Protein AF-A0A1R2B7F2-F1 (afdb_monomer_lite)

Secondary structure (DSSP, 8-state):
---------------------------------------------TTGGG--HHHHHHHHHHHHT-----TT-SSS--S----------------------S--S-HHHHHHHHHHHHHHHHHHHH--SHHHHHHHHHHHHHHHHHH-TTTHHHHHHHHHHHHHHHHHHHHHHHHHHHHHHHHHHHHHHHHHHHHHHHHHHHHHHHHHHHHHHHHHHHHHHHHHHHHHHHHH----HHHHHHHHHHHHHHHHHHHHHHHHHHHHHHHHHHHHHHHHHHHHH---HHHHHHHHHHHHHTTTTTTS-------------------

Structure (mmCIF, N/CA/C/O backbone):
data_AF-A0A1R2B7F2-F1
#
_entry.id   AF-A0A1R2B7F2-F1
#
loop_
_atom_site.group_PDB
_atom_site.id
_atom_site.type_symbol
_atom_site.label_atom_id
_atom_site.label_alt_id
_atom_site.label_comp_id
_atom_site.label_asym_id
_atom_site.label_entity_id
_atom_site.label_seq_id
_atom_site.pdbx_PDB_ins_code
_atom_site.Cartn_x
_atom_site.Cartn_y
_atom_site.Cartn_z
_atom_site.occupancy
_atom_site.B_iso_or_equiv
_atom_site.auth_seq_id
_atom_site.auth_comp_id
_atom_site.auth_asym_id
_atom_site.auth_atom_id
_atom_site.pdbx_PDB_model_num
ATOM 1 N N . MET A 1 1 ? -6.153 -46.873 92.306 1.00 42.75 1 MET A N 1
ATOM 2 C CA . MET A 1 1 ? -5.515 -46.310 91.097 1.00 42.75 1 MET A CA 1
ATOM 3 C C . MET A 1 1 ? -6.369 -45.156 90.601 1.00 42.75 1 MET A C 1
ATOM 5 O O . MET A 1 1 ? -7.538 -45.350 90.303 1.00 42.75 1 MET A O 1
ATOM 9 N N . SER A 1 2 ? -5.799 -43.956 90.633 1.00 37.41 2 SER A N 1
ATOM 10 C CA . SER A 1 2 ? -6.420 -42.676 90.288 1.00 37.41 2 SER A CA 1
ATOM 11 C C . SER A 1 2 ? -6.575 -42.490 88.780 1.00 37.41 2 SER A C 1
ATOM 13 O O . SER A 1 2 ? -5.675 -42.877 88.039 1.00 37.41 2 SER A O 1
ATOM 15 N N . LYS A 1 3 ? -7.619 -41.768 88.351 1.00 49.06 3 LYS A N 1
ATOM 16 C CA . LYS A 1 3 ? -7.499 -40.695 87.344 1.00 49.06 3 LYS A CA 1
ATOM 17 C C . LYS A 1 3 ? -8.737 -39.790 87.357 1.00 49.06 3 LYS A C 1
ATOM 19 O O . LYS A 1 3 ? -9.828 -40.186 86.969 1.00 49.06 3 LYS A O 1
ATOM 24 N N . GLN A 1 4 ? -8.517 -38.569 87.840 1.00 45.94 4 GLN A N 1
ATOM 25 C CA . GLN A 1 4 ? -9.363 -37.396 87.637 1.00 45.94 4 GLN A CA 1
ATOM 26 C C . GLN A 1 4 ? -9.182 -36.881 86.201 1.00 45.94 4 GLN A C 1
ATOM 28 O O . GLN A 1 4 ? -8.062 -36.906 85.691 1.00 45.94 4 GLN A O 1
ATOM 33 N N . VAL A 1 5 ? -10.230 -36.312 85.600 1.00 54.78 5 VAL A N 1
ATOM 34 C CA . VAL A 1 5 ? -10.093 -35.377 84.472 1.00 54.78 5 VAL A CA 1
ATOM 35 C C . VAL A 1 5 ? -10.796 -34.073 84.843 1.00 54.78 5 VAL A C 1
ATOM 37 O O . VAL A 1 5 ? -11.987 -34.043 85.145 1.00 54.78 5 VAL A O 1
ATOM 40 N N . LYS A 1 6 ? -9.989 -33.009 84.897 1.00 53.44 6 LYS A N 1
ATOM 41 C CA . LYS A 1 6 ? -10.341 -31.627 85.234 1.00 53.44 6 LYS A CA 1
ATOM 42 C C . LYS A 1 6 ? -10.824 -30.858 84.000 1.00 53.44 6 LYS A C 1
ATOM 44 O O . LYS A 1 6 ? -10.365 -31.090 82.888 1.00 53.44 6 LYS A O 1
ATOM 49 N N . LYS A 1 7 ? -11.696 -29.887 84.279 1.00 51.62 7 LYS A N 1
ATOM 50 C CA . LYS A 1 7 ? -12.176 -28.790 83.424 1.00 51.62 7 LYS A CA 1
ATOM 51 C C . LYS A 1 7 ? -11.032 -27.937 82.850 1.00 51.62 7 LYS A C 1
ATOM 53 O O . LYS A 1 7 ? -10.039 -27.715 83.538 1.00 51.62 7 LYS A O 1
ATOM 58 N N . GLY A 1 8 ? -11.257 -27.358 81.669 1.00 50.09 8 GLY A N 1
ATOM 59 C CA . GLY A 1 8 ? -10.455 -26.273 81.097 1.00 50.09 8 GLY A CA 1
ATOM 60 C C . GLY A 1 8 ? -11.341 -25.272 80.354 1.00 50.09 8 GLY A C 1
ATOM 61 O O . GLY A 1 8 ? -11.805 -25.551 79.256 1.00 50.09 8 GLY A O 1
ATOM 62 N N . LEU A 1 9 ? -11.593 -24.133 81.000 1.00 40.34 9 LEU A N 1
ATOM 63 C CA . LEU A 1 9 ? -12.226 -22.923 80.477 1.00 40.34 9 LEU A CA 1
ATOM 64 C C . LEU A 1 9 ? -11.090 -22.009 79.982 1.00 40.34 9 LEU A C 1
ATOM 66 O O . LEU A 1 9 ? -10.165 -21.764 80.754 1.00 40.34 9 LEU A O 1
ATOM 70 N N . VAL A 1 10 ? -11.138 -21.499 78.749 1.00 56.53 10 VAL A N 1
ATOM 71 C CA . VAL A 1 10 ? -10.182 -20.480 78.273 1.00 56.53 10 VAL A CA 1
ATOM 72 C C . VAL A 1 10 ? -10.955 -19.330 77.635 1.00 56.53 10 VAL A C 1
ATOM 74 O O . VAL A 1 10 ? -11.627 -19.503 76.625 1.00 56.53 10 VAL A O 1
ATOM 77 N N . HIS A 1 11 ? -10.878 -18.165 78.277 1.00 41.56 11 HIS A N 1
ATOM 78 C CA . HIS A 1 11 ? -11.178 -16.858 77.696 1.00 41.56 11 HIS A CA 1
ATOM 79 C C . HIS A 1 11 ? -9.897 -16.311 77.052 1.00 41.56 11 HIS A C 1
ATOM 81 O O . HIS A 1 11 ? -8.834 -16.402 77.665 1.00 41.56 11 HIS A O 1
ATOM 87 N N . SER A 1 12 ? -9.996 -15.673 75.884 1.00 49.56 12 SER A N 1
ATOM 88 C CA . SER A 1 12 ? -8.944 -14.780 75.382 1.00 49.56 12 SER A CA 1
ATOM 89 C C . SER A 1 12 ? -9.544 -13.443 74.946 1.00 49.56 12 SER A C 1
ATOM 91 O O . SER A 1 12 ? -10.160 -13.336 73.887 1.00 49.56 12 SER A O 1
ATOM 93 N N . ASN A 1 13 ? -9.338 -12.430 75.785 1.00 48.28 13 ASN A N 1
ATOM 94 C CA . ASN A 1 13 ? -9.348 -11.016 75.419 1.00 48.28 13 ASN A CA 1
ATOM 95 C C . ASN A 1 13 ? -7.981 -10.663 74.821 1.00 48.28 13 ASN A C 1
ATOM 97 O O . ASN A 1 13 ? -6.994 -11.107 75.388 1.00 48.28 13 ASN A O 1
ATOM 101 N N . HIS A 1 14 ? -7.924 -9.838 73.772 1.00 45.09 14 HIS A N 1
ATOM 102 C CA . HIS A 1 14 ? -6.878 -8.829 73.499 1.00 45.09 14 HIS A CA 1
ATOM 103 C C . HIS A 1 14 ? -7.346 -8.023 72.268 1.00 45.09 14 HIS A C 1
ATOM 105 O O . HIS A 1 14 ? -7.514 -8.579 71.191 1.00 45.09 14 HIS A O 1
ATOM 111 N N . ALA A 1 15 ? -7.879 -6.812 72.443 1.00 37.62 15 ALA A N 1
ATOM 112 C CA . ALA A 1 15 ? -7.176 -5.538 72.643 1.00 37.62 15 ALA A CA 1
ATOM 113 C C . ALA A 1 15 ? -6.537 -4.989 71.349 1.00 37.62 15 ALA A C 1
ATOM 115 O O . ALA A 1 15 ? -5.502 -5.447 70.877 1.00 37.62 15 ALA A O 1
ATOM 116 N N . SER A 1 16 ? -7.214 -3.970 70.826 1.00 43.16 16 SER A N 1
ATOM 117 C CA . SER A 1 16 ? -6.871 -3.039 69.754 1.00 43.16 16 SER A CA 1
ATOM 118 C C . SER A 1 16 ? -5.650 -2.169 70.068 1.00 43.16 16 SER A C 1
ATOM 120 O O . SER A 1 16 ? -5.621 -1.547 71.129 1.00 43.16 16 SER A O 1
ATOM 122 N N . VAL A 1 17 ? -4.733 -2.008 69.108 1.00 40.53 17 VAL A N 1
ATOM 123 C CA . VAL A 1 17 ? -3.776 -0.887 69.065 1.00 40.53 17 VAL A CA 1
ATOM 124 C C . VAL A 1 17 ? -3.553 -0.465 67.604 1.00 40.53 17 VAL A C 1
ATOM 126 O O . VAL A 1 17 ? -3.020 -1.225 66.802 1.00 40.53 17 VAL A O 1
ATOM 129 N N . LEU A 1 18 ? -3.983 0.754 67.270 1.00 45.47 18 LEU A N 1
ATOM 130 C CA . LEU A 1 18 ? -3.569 1.524 66.088 1.00 45.47 18 LEU A CA 1
ATOM 131 C C . LEU A 1 18 ? -2.187 2.149 66.340 1.00 45.47 18 LEU A C 1
ATOM 133 O O . LEU A 1 18 ? -1.947 2.585 67.467 1.00 45.47 18 LEU A O 1
ATOM 137 N N . PRO A 1 19 ? -1.348 2.358 65.310 1.00 47.94 19 PRO A N 1
ATOM 138 C CA . PRO A 1 19 ? -0.321 3.389 65.361 1.00 47.94 19 PRO A CA 1
ATOM 139 C C . PRO A 1 19 ? -0.646 4.570 64.439 1.00 47.94 19 PRO A C 1
ATOM 141 O O . PRO A 1 19 ? -0.971 4.417 63.262 1.00 47.94 19 PRO A O 1
ATOM 144 N N . GLN A 1 20 ? -0.521 5.755 65.033 1.00 39.22 20 GLN A N 1
ATOM 145 C CA . GLN A 1 20 ? -0.524 7.071 64.409 1.00 39.22 20 GLN A CA 1
ATOM 146 C C . GLN A 1 20 ? 0.784 7.362 63.651 1.00 39.22 20 GLN A C 1
ATOM 148 O O . GLN A 1 20 ? 1.845 6.838 63.976 1.00 39.22 20 GLN A O 1
ATOM 153 N N . ASN A 1 21 ? 0.639 8.259 62.673 1.00 39.28 21 ASN A N 1
ATOM 154 C CA . ASN A 1 21 ? 1.587 9.204 62.075 1.00 39.28 21 ASN A CA 1
ATOM 155 C C . ASN A 1 21 ? 3.015 9.300 62.642 1.00 39.28 21 ASN A C 1
ATOM 157 O O . ASN A 1 21 ? 3.210 9.579 63.822 1.00 39.28 21 ASN A O 1
ATOM 161 N N . TYR A 1 22 ? 3.982 9.328 61.718 1.00 37.59 22 TYR A N 1
ATOM 162 C CA . TYR A 1 22 ? 5.225 10.082 61.873 1.00 37.59 22 TYR A CA 1
ATOM 163 C C . TYR A 1 22 ? 5.481 10.936 60.625 1.00 37.59 22 TYR A C 1
ATOM 165 O O . TYR A 1 22 ? 5.815 10.416 59.563 1.00 37.59 22 TYR A O 1
ATOM 173 N N . ASP A 1 23 ? 5.351 12.251 60.796 1.00 43.12 23 ASP A N 1
ATOM 174 C CA . ASP A 1 23 ? 6.086 13.260 60.033 1.00 43.12 23 ASP A CA 1
ATOM 175 C C . ASP A 1 23 ? 7.453 13.456 60.698 1.00 43.12 23 ASP A C 1
ATOM 177 O O . ASP A 1 23 ? 7.528 13.614 61.918 1.00 43.12 23 ASP A O 1
ATOM 181 N N . SER A 1 24 ? 8.533 13.488 59.914 1.00 37.59 24 SER A N 1
ATOM 182 C CA . SER A 1 24 ? 9.801 14.128 60.295 1.00 37.59 24 SER A CA 1
ATOM 183 C C . SER A 1 24 ? 10.687 14.371 59.074 1.00 37.59 24 SER A C 1
ATOM 185 O O . SER A 1 24 ? 11.313 13.478 58.510 1.00 37.59 24 SER A O 1
ATOM 187 N N . THR A 1 25 ? 10.757 15.644 58.707 1.00 37.12 25 THR A N 1
ATOM 188 C CA . THR A 1 25 ? 11.860 16.301 58.005 1.00 37.12 25 THR A CA 1
ATOM 189 C C . THR A 1 25 ? 13.189 16.149 58.759 1.00 37.12 25 THR A C 1
ATOM 191 O O . THR A 1 25 ? 13.194 16.338 59.971 1.00 37.12 25 THR A O 1
ATOM 194 N N . THR A 1 26 ? 14.319 15.936 58.067 1.00 37.62 26 THR A N 1
ATOM 195 C CA . THR A 1 26 ? 15.501 16.846 58.019 1.00 37.62 26 THR A CA 1
ATOM 196 C C . THR A 1 26 ? 16.798 16.170 57.511 1.00 37.62 26 THR A C 1
ATOM 198 O O . THR A 1 26 ? 17.243 15.157 58.027 1.00 37.62 26 THR A O 1
ATOM 201 N N . ILE A 1 27 ? 17.388 16.808 56.485 1.00 41.12 27 ILE A N 1
ATOM 202 C CA . ILE A 1 27 ? 18.807 17.214 56.319 1.00 41.12 27 ILE A CA 1
ATOM 203 C C . ILE A 1 27 ? 19.914 16.147 56.460 1.00 41.12 27 ILE A C 1
ATOM 205 O O . ILE A 1 27 ? 20.246 15.813 57.585 1.00 41.12 27 ILE A O 1
ATOM 209 N N . ILE A 1 28 ? 20.627 15.824 55.353 1.00 41.19 28 ILE A N 1
ATOM 210 C CA . ILE A 1 28 ? 22.115 15.759 55.294 1.00 41.19 28 ILE A CA 1
ATOM 211 C C . ILE A 1 28 ? 22.670 16.205 53.913 1.00 41.19 28 ILE A C 1
ATOM 213 O O . ILE A 1 28 ? 22.389 15.633 52.864 1.00 41.19 28 ILE A O 1
ATOM 217 N N . ASP A 1 29 ? 23.471 17.266 54.014 1.00 36.06 29 ASP A N 1
ATOM 218 C CA . ASP A 1 29 ? 24.611 17.827 53.268 1.00 36.06 29 ASP A CA 1
ATOM 219 C C . ASP A 1 29 ? 25.249 17.222 51.980 1.00 36.06 29 ASP A C 1
ATOM 221 O O . ASP A 1 29 ? 25.645 16.065 51.890 1.00 36.06 29 ASP A O 1
ATOM 225 N N . LYS A 1 30 ? 25.499 18.170 51.053 1.00 47.19 30 LYS A N 1
ATOM 226 C CA . LYS A 1 30 ? 26.751 18.573 50.350 1.00 47.19 30 LYS A CA 1
ATOM 227 C C . LYS A 1 30 ? 27.726 17.527 49.772 1.00 47.19 30 LYS A C 1
ATOM 229 O O . LYS A 1 30 ? 28.491 16.901 50.494 1.00 47.19 30 LYS A O 1
ATOM 234 N N . ASN A 1 31 ? 27.885 17.599 48.441 1.00 39.25 31 ASN A N 1
ATOM 235 C CA . ASN A 1 31 ? 29.130 17.902 47.689 1.00 39.25 31 ASN A CA 1
ATOM 236 C C . ASN A 1 31 ? 29.245 17.072 46.398 1.00 39.25 31 ASN A C 1
ATOM 238 O O . ASN A 1 31 ? 29.736 15.956 46.448 1.00 39.25 31 ASN A O 1
ATOM 242 N N . ILE A 1 32 ? 28.954 17.655 45.226 1.00 42.25 32 ILE A N 1
ATOM 243 C CA . ILE A 1 32 ? 29.681 17.350 43.976 1.00 42.25 32 ILE A CA 1
ATOM 244 C C . ILE A 1 32 ? 29.763 18.637 43.135 1.00 42.25 32 ILE A C 1
ATOM 246 O O . ILE A 1 32 ? 28.799 19.073 42.510 1.00 42.25 32 ILE A O 1
ATOM 250 N N . LYS A 1 33 ? 30.961 19.230 43.087 1.00 49.09 33 LYS A N 1
ATOM 251 C CA . LYS A 1 33 ? 31.402 20.120 42.005 1.00 49.09 33 LYS A CA 1
ATOM 252 C C . LYS A 1 33 ? 31.819 19.244 40.823 1.00 49.09 33 LYS A C 1
ATOM 254 O O . LYS A 1 33 ? 32.888 18.649 40.910 1.00 49.09 33 LYS A O 1
ATOM 259 N N . ARG A 1 34 ? 31.0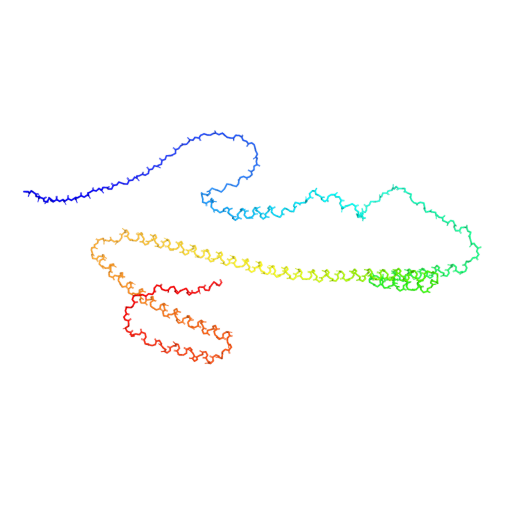80 19.218 39.707 1.00 43.44 34 ARG A N 1
ATOM 260 C CA . ARG A 1 34 ? 31.652 18.907 38.378 1.00 43.44 34 ARG A CA 1
ATOM 261 C C . ARG A 1 34 ? 30.942 19.683 37.267 1.00 43.44 34 ARG A C 1
ATOM 263 O O . ARG A 1 34 ? 29.723 19.690 37.160 1.00 43.44 34 ARG A O 1
ATOM 270 N N . LYS A 1 35 ? 31.771 20.357 36.471 1.00 46.31 35 LYS A N 1
ATOM 271 C CA . LYS A 1 35 ? 31.456 21.127 35.266 1.00 46.31 35 LYS A CA 1
ATOM 272 C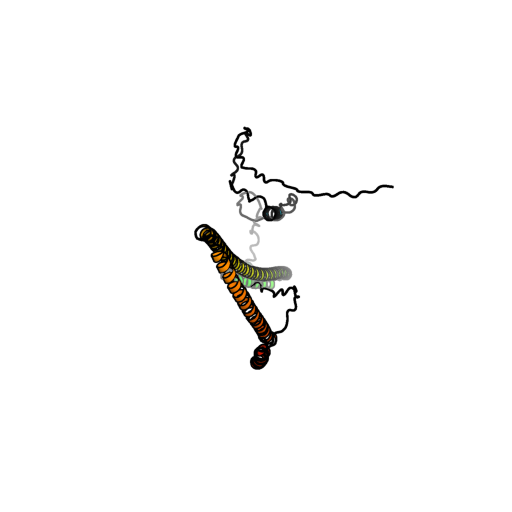 C . LYS A 1 35 ? 30.856 20.219 34.184 1.00 46.31 35 LYS A C 1
ATOM 274 O O . LYS A 1 35 ? 31.323 19.097 34.009 1.00 46.31 35 LYS A O 1
ATOM 279 N N . GLY A 1 36 ? 29.904 20.748 33.417 1.00 38.22 36 GLY A N 1
ATOM 280 C CA . GLY A 1 36 ? 29.421 20.145 32.173 1.00 38.22 36 GLY A CA 1
ATOM 281 C C . GLY A 1 36 ? 27.924 20.348 31.975 1.00 38.22 36 GLY A C 1
ATOM 282 O O . GLY A 1 36 ? 27.122 19.529 32.409 1.00 38.22 36 GLY A O 1
ATOM 283 N N . SER A 1 37 ? 27.550 21.439 31.314 1.00 52.66 37 SER A N 1
ATOM 284 C CA . SER A 1 37 ? 26.185 21.750 30.892 1.00 52.66 37 SER A CA 1
ATOM 285 C C . SER A 1 37 ? 25.625 20.657 29.972 1.00 52.66 37 SER A C 1
ATOM 287 O O . SER A 1 37 ? 25.911 20.604 28.778 1.00 52.66 37 SER A O 1
ATOM 289 N N . ARG A 1 38 ? 24.780 19.785 30.527 1.00 45.50 38 ARG A N 1
ATOM 290 C CA . ARG A 1 38 ? 23.818 18.974 29.773 1.00 45.50 38 ARG A CA 1
ATOM 291 C C . ARG A 1 38 ? 22.423 19.344 30.257 1.00 45.50 38 ARG A C 1
ATOM 293 O O . ARG A 1 38 ? 22.185 19.402 31.458 1.00 45.50 38 ARG A O 1
ATOM 300 N N . LYS A 1 39 ? 21.527 19.626 29.311 1.00 49.56 39 LYS A N 1
ATOM 301 C CA . LYS A 1 39 ? 20.109 19.908 29.558 1.00 49.56 39 LYS A CA 1
ATOM 302 C C . LYS A 1 39 ? 19.491 18.726 30.314 1.00 49.56 39 LYS A C 1
ATOM 304 O O . LYS A 1 39 ? 19.392 17.633 29.763 1.00 49.56 39 LYS A O 1
ATOM 309 N N . ILE A 1 40 ? 19.114 18.950 31.570 1.00 41.03 40 ILE A N 1
ATOM 310 C CA . ILE A 1 40 ? 18.346 18.011 32.388 1.00 41.03 40 ILE A CA 1
ATOM 311 C C . ILE A 1 40 ? 16.872 18.339 32.149 1.00 41.03 40 ILE A C 1
ATOM 313 O O . ILE A 1 40 ? 16.419 19.429 32.486 1.00 41.03 40 ILE A O 1
ATOM 317 N N . PHE A 1 41 ? 16.132 17.407 31.550 1.00 45.06 41 PHE A N 1
ATOM 318 C CA . PHE A 1 41 ? 14.675 17.404 31.627 1.00 45.06 41 PHE A CA 1
ATOM 319 C C . PHE A 1 41 ? 14.293 16.941 33.036 1.00 45.06 41 PHE A C 1
ATOM 321 O O . PHE A 1 41 ? 14.529 15.792 33.403 1.00 45.06 41 PHE A O 1
ATOM 328 N N . LEU A 1 42 ? 13.750 17.854 33.839 1.00 40.44 42 LEU A N 1
ATOM 329 C CA . LEU A 1 42 ? 13.140 17.546 35.128 1.00 40.44 42 LEU A CA 1
ATOM 330 C C . LEU A 1 42 ? 11.683 17.141 34.875 1.00 40.44 42 LEU A C 1
ATOM 332 O O . LEU A 1 42 ? 10.838 18.006 34.671 1.00 40.44 42 LEU A O 1
ATOM 336 N N . SER A 1 43 ? 11.378 15.841 34.889 1.00 45.19 43 SER A N 1
ATOM 337 C CA . SER A 1 43 ? 10.012 15.375 35.162 1.00 45.19 43 SER A CA 1
ATOM 338 C C . SER A 1 43 ? 9.962 14.856 36.597 1.00 45.19 43 SER A C 1
ATOM 340 O O . SER A 1 43 ? 10.513 13.800 36.910 1.00 45.19 43 SER A O 1
ATOM 342 N N . THR A 1 44 ? 9.319 15.610 37.479 1.00 42.53 44 THR A N 1
ATOM 343 C CA . THR A 1 44 ? 9.110 15.295 38.897 1.00 42.53 44 THR A CA 1
ATOM 344 C C . THR A 1 44 ? 7.880 14.402 39.083 1.00 42.53 44 THR A C 1
ATOM 346 O O . THR A 1 44 ? 6.921 14.793 39.741 1.00 42.53 44 THR A O 1
ATOM 349 N N . SER A 1 45 ? 7.881 13.207 38.484 1.00 43.31 45 SER A N 1
ATOM 350 C CA . SER A 1 45 ? 6.842 12.198 38.733 1.00 43.31 45 SER A CA 1
ATOM 351 C C . SER A 1 45 ? 7.461 10.925 39.327 1.00 43.31 45 SER A C 1
ATOM 353 O O . SER A 1 45 ? 8.337 10.331 38.688 1.00 43.31 45 SER A O 1
ATOM 355 N N . PRO A 1 46 ? 7.031 10.470 40.522 1.00 50.28 46 PRO A N 1
ATOM 356 C CA . PRO A 1 46 ? 7.580 9.281 41.184 1.00 50.28 46 PRO A CA 1
ATOM 357 C C . PRO A 1 46 ? 7.287 7.956 40.459 1.00 50.28 46 PRO A C 1
ATOM 359 O O . PRO A 1 46 ? 7.915 6.948 40.771 1.00 50.28 46 PRO A O 1
ATOM 362 N N . ASN A 1 47 ? 6.378 7.946 39.475 1.00 48.12 47 ASN A N 1
ATOM 363 C CA . ASN A 1 47 ? 5.850 6.722 38.855 1.00 48.12 47 ASN A CA 1
ATOM 364 C C . ASN A 1 47 ? 6.480 6.341 37.500 1.00 48.12 47 ASN A C 1
ATOM 366 O O . ASN A 1 47 ? 6.032 5.397 36.857 1.00 48.12 47 ASN A O 1
ATOM 370 N N . VAL A 1 48 ? 7.549 7.010 37.053 1.00 52.19 48 VAL A N 1
ATOM 371 C CA . VAL A 1 48 ? 8.149 6.770 35.715 1.00 52.19 48 VAL A CA 1
ATOM 372 C C . VAL A 1 48 ? 9.181 5.621 35.704 1.00 52.19 48 VAL A C 1
ATOM 374 O O . VAL A 1 48 ? 9.839 5.367 34.699 1.00 52.19 48 VAL A O 1
ATOM 377 N N . LYS A 1 49 ? 9.349 4.872 36.802 1.00 51.69 49 LYS A N 1
ATOM 378 C CA . LYS A 1 49 ? 10.452 3.897 36.921 1.00 51.69 49 LYS A CA 1
ATOM 379 C C . LYS A 1 49 ? 10.249 2.549 36.209 1.00 51.69 49 LYS A C 1
ATOM 381 O O . LYS A 1 49 ? 11.234 1.833 36.068 1.00 51.69 49 LYS A O 1
ATOM 386 N N . ASN A 1 50 ? 9.059 2.223 35.693 1.00 53.56 50 ASN A N 1
ATOM 387 C CA . ASN A 1 50 ? 8.773 0.852 35.226 1.00 53.56 50 ASN A CA 1
ATOM 388 C C . ASN A 1 50 ? 8.559 0.657 33.710 1.00 53.56 50 ASN A C 1
ATOM 390 O O . ASN A 1 50 ? 8.246 -0.454 33.301 1.00 53.56 50 ASN A O 1
ATOM 394 N N . ASN A 1 51 ? 8.797 1.659 32.854 1.00 51.38 51 ASN A N 1
ATOM 395 C CA . ASN A 1 51 ? 8.640 1.514 31.392 1.00 51.38 51 ASN A CA 1
ATOM 396 C C . ASN A 1 51 ? 9.954 1.695 30.612 1.00 51.38 51 ASN A C 1
ATOM 398 O O . ASN A 1 51 ? 10.055 2.524 29.710 1.00 51.38 51 ASN A O 1
ATOM 402 N N . THR A 1 52 ? 10.987 0.915 30.941 1.00 54.88 52 THR A N 1
ATOM 403 C CA . THR A 1 52 ? 12.307 1.011 30.284 1.00 54.88 52 THR A CA 1
ATOM 404 C C . THR A 1 52 ? 12.596 -0.054 29.225 1.00 54.88 52 THR A C 1
ATOM 406 O O . THR A 1 52 ? 13.625 0.052 28.562 1.00 54.88 52 THR A O 1
ATOM 409 N N . LEU A 1 53 ? 11.700 -1.013 28.958 1.00 55.25 53 LEU A N 1
ATOM 410 C CA . LEU A 1 53 ? 11.927 -1.992 27.881 1.00 55.25 53 LEU A CA 1
ATOM 411 C C . LEU A 1 53 ? 11.698 -1.399 26.478 1.00 55.25 53 LEU A C 1
ATOM 413 O O . LEU A 1 53 ? 12.473 -1.660 25.560 1.00 55.25 53 LEU A O 1
ATOM 417 N N . SER A 1 54 ? 10.698 -0.530 26.306 1.00 57.31 54 SER A N 1
ATOM 418 C CA . SER A 1 54 ? 10.401 0.095 25.004 1.00 57.31 54 SER A CA 1
ATOM 419 C C . SER A 1 54 ? 11.436 1.153 24.600 1.00 57.31 54 SER A C 1
ATOM 421 O O . SER A 1 54 ? 11.763 1.300 23.421 1.00 57.31 54 SER A O 1
ATOM 423 N N . LEU A 1 55 ? 12.014 1.854 25.579 1.00 56.38 55 LEU A N 1
ATOM 424 C CA . LEU A 1 55 ? 13.058 2.855 25.353 1.00 56.38 55 LEU A CA 1
ATOM 425 C C . LEU A 1 55 ? 14.431 2.205 25.109 1.00 56.38 55 LEU A C 1
ATOM 427 O O . LEU A 1 55 ? 15.200 2.716 24.296 1.00 56.38 55 LEU A O 1
ATOM 431 N N . GLN A 1 56 ? 14.707 1.049 25.728 1.00 60.09 56 GLN A N 1
ATOM 432 C CA . GLN A 1 56 ? 15.853 0.208 25.366 1.00 60.09 56 GLN A CA 1
ATOM 433 C C . GLN A 1 56 ? 15.736 -0.305 23.927 1.00 60.09 56 GLN A C 1
ATOM 435 O O . GLN A 1 56 ? 16.703 -0.184 23.181 1.00 60.09 56 GLN A O 1
ATOM 440 N N . TYR A 1 57 ? 14.552 -0.750 23.489 1.00 58.19 57 TYR A N 1
ATOM 441 C CA . TYR A 1 57 ? 14.333 -1.180 22.101 1.00 58.19 57 TYR A CA 1
ATOM 442 C C . TYR A 1 57 ? 14.550 -0.044 21.087 1.00 58.19 57 TYR A C 1
ATOM 444 O O . TYR A 1 57 ? 15.213 -0.231 20.069 1.00 58.19 57 TYR A O 1
ATOM 452 N N . LEU A 1 58 ? 14.074 1.173 21.378 1.00 55.25 58 LEU A N 1
ATOM 453 C CA . LEU A 1 58 ? 14.315 2.343 20.520 1.00 55.25 58 LEU A CA 1
ATOM 454 C C . LEU A 1 58 ? 15.785 2.792 20.512 1.00 55.25 58 LEU A C 1
ATOM 456 O O . LEU A 1 58 ? 16.286 3.253 19.482 1.00 55.25 58 LEU A O 1
ATOM 460 N N . GLN A 1 59 ? 16.498 2.646 21.633 1.00 58.84 59 GLN A N 1
ATOM 461 C CA . GLN A 1 59 ? 17.942 2.887 21.687 1.00 58.84 59 GLN A CA 1
ATOM 462 C C . GLN A 1 59 ? 18.742 1.794 20.963 1.00 58.84 59 GLN A C 1
ATOM 464 O O . GLN A 1 59 ? 19.755 2.113 20.342 1.00 58.84 59 GLN A O 1
ATOM 469 N N . GLU A 1 60 ? 18.290 0.540 20.980 1.00 58.34 60 GLU A N 1
ATOM 470 C CA . GLU A 1 60 ? 18.886 -0.547 20.199 1.00 58.34 60 GLU A CA 1
ATOM 471 C C . GLU A 1 60 ? 18.651 -0.379 18.698 1.00 58.34 60 GLU A C 1
ATOM 473 O O . GLU A 1 60 ? 19.579 -0.597 17.922 1.00 58.34 60 GLU A O 1
ATOM 478 N N . ILE A 1 61 ? 17.472 0.087 18.272 1.00 57.06 61 ILE A N 1
ATOM 479 C CA . ILE A 1 61 ? 17.196 0.380 16.858 1.00 57.06 61 ILE A CA 1
ATOM 480 C C . ILE A 1 61 ? 18.064 1.551 16.376 1.00 57.06 61 ILE A C 1
ATOM 482 O O . ILE A 1 61 ? 18.701 1.440 15.331 1.00 57.06 61 ILE A O 1
ATOM 486 N N . LYS A 1 62 ? 18.208 2.626 17.171 1.00 53.25 62 LYS A N 1
ATOM 487 C CA . LYS A 1 62 ? 19.130 3.734 16.844 1.00 53.25 62 LYS A CA 1
ATOM 488 C C . LYS A 1 62 ? 20.605 3.324 16.831 1.00 53.25 62 LYS A C 1
ATOM 490 O O . LYS A 1 62 ? 21.381 3.930 16.097 1.00 53.25 62 LYS A O 1
ATOM 495 N N . LYS A 1 63 ? 21.005 2.321 17.621 1.00 55.53 63 LYS A N 1
ATOM 496 C CA . LYS A 1 63 ? 22.365 1.759 17.578 1.00 55.53 63 LYS A CA 1
ATOM 497 C C . LYS A 1 63 ? 22.565 0.798 16.399 1.00 55.53 63 LYS A C 1
ATOM 499 O O . LYS A 1 63 ? 23.667 0.754 15.868 1.00 55.53 63 LYS A O 1
ATOM 504 N N . LYS A 1 64 ? 21.524 0.083 15.954 1.00 52.59 64 LYS A N 1
ATOM 505 C CA . LYS A 1 64 ? 21.583 -0.863 14.821 1.00 52.59 64 LYS A CA 1
ATOM 506 C C . LYS A 1 64 ? 21.495 -0.206 13.438 1.00 52.59 64 LYS A C 1
ATOM 508 O O . LYS A 1 64 ? 21.918 -0.824 12.471 1.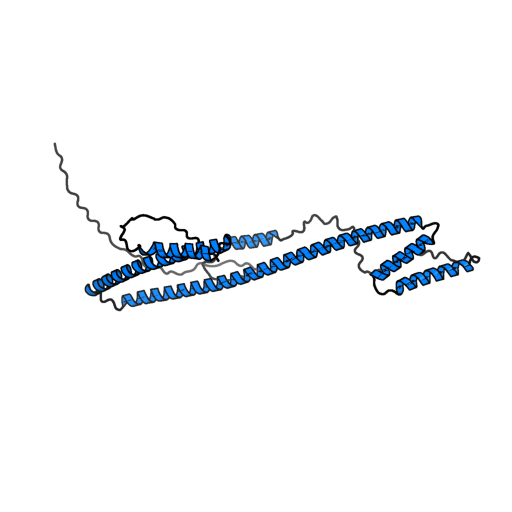00 52.59 64 LYS A O 1
ATOM 513 N N . THR A 1 65 ? 21.024 1.038 13.326 1.00 46.75 65 THR A N 1
ATOM 514 C CA . THR A 1 65 ? 21.072 1.817 12.069 1.00 46.75 65 THR A CA 1
ATOM 515 C C . THR A 1 65 ? 22.195 2.850 12.032 1.00 46.75 65 THR A C 1
ATOM 517 O O . THR A 1 65 ? 22.146 3.793 11.244 1.00 46.75 65 THR A O 1
ATOM 520 N N . CYS A 1 66 ? 23.231 2.690 12.857 1.00 43.19 66 CYS A N 1
ATOM 521 C CA . CYS A 1 66 ? 24.514 3.283 12.525 1.00 43.19 66 CYS A CA 1
ATOM 522 C C . CYS A 1 66 ? 25.169 2.316 11.540 1.00 43.19 66 CYS A C 1
ATOM 524 O O . CYS A 1 66 ? 25.704 1.284 11.939 1.00 43.19 66 CYS A O 1
ATOM 526 N N . ILE A 1 67 ? 25.068 2.615 10.244 1.00 48.69 67 ILE A N 1
ATOM 527 C CA . ILE A 1 67 ? 25.975 2.037 9.257 1.00 48.69 67 ILE A CA 1
ATOM 528 C C . ILE A 1 67 ? 27.355 2.528 9.686 1.00 48.69 67 ILE A C 1
ATOM 530 O O . ILE A 1 67 ? 27.774 3.637 9.353 1.00 48.69 67 ILE A O 1
ATOM 534 N N . GLU A 1 68 ? 28.030 1.739 10.517 1.00 44.41 68 GLU A N 1
ATOM 535 C CA . GLU A 1 68 ? 29.456 1.870 10.711 1.00 44.41 68 GLU A CA 1
ATOM 536 C C . GLU A 1 68 ? 30.058 1.672 9.326 1.00 44.41 68 GLU A C 1
ATOM 538 O O . GLU A 1 68 ? 30.137 0.558 8.807 1.00 44.41 68 GLU A O 1
ATOM 543 N N . ALA A 1 69 ? 30.421 2.786 8.689 1.00 49.88 69 ALA A N 1
ATOM 544 C CA . ALA A 1 69 ? 31.319 2.781 7.557 1.00 49.88 69 ALA A CA 1
ATOM 545 C C . ALA A 1 69 ? 32.570 2.038 8.024 1.00 49.88 69 ALA A C 1
ATOM 547 O O . ALA A 1 69 ? 33.394 2.579 8.771 1.00 49.88 69 ALA A O 1
ATOM 548 N N . SER A 1 70 ? 32.649 0.757 7.660 1.00 44.88 70 SER A N 1
ATOM 549 C CA . SER A 1 70 ? 33.772 -0.091 8.003 1.00 44.88 70 SER A CA 1
ATOM 550 C C . SER A 1 70 ? 35.039 0.642 7.575 1.00 44.88 70 SER A C 1
ATOM 552 O O . SER A 1 70 ? 35.209 1.053 6.423 1.00 44.88 70 SER A O 1
ATOM 554 N N . LYS A 1 71 ? 35.959 0.843 8.519 1.00 56.41 71 LYS A N 1
ATOM 555 C CA . LYS A 1 71 ? 37.275 1.444 8.263 1.00 56.41 71 LYS A CA 1
ATOM 556 C C . LYS A 1 71 ? 38.193 0.496 7.461 1.00 56.41 71 LYS A C 1
ATOM 558 O O . LYS A 1 71 ? 39.406 0.539 7.628 1.00 56.41 71 LYS A O 1
ATOM 563 N N . GLY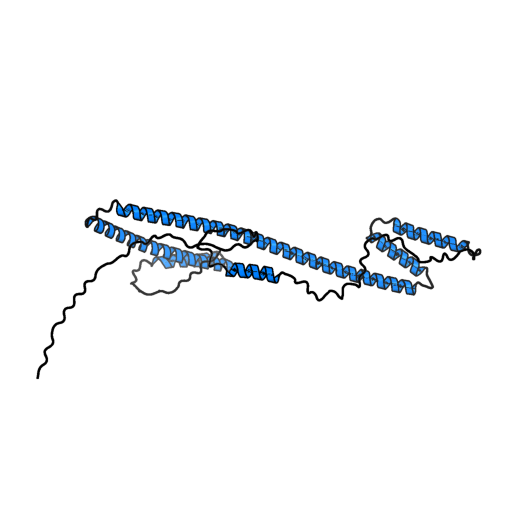 A 1 72 ? 37.621 -0.352 6.601 1.00 47.12 72 GLY A N 1
ATOM 564 C CA . GLY A 1 72 ? 38.305 -1.336 5.762 1.00 47.12 72 GLY A CA 1
ATOM 565 C C . GLY A 1 72 ? 38.224 -1.066 4.256 1.00 47.12 72 GLY A C 1
ATOM 566 O O . GLY A 1 72 ? 39.093 -1.526 3.525 1.00 47.12 72 GLY A O 1
ATOM 567 N N . CYS A 1 73 ? 37.278 -0.257 3.766 1.00 42.16 73 CYS A N 1
ATOM 568 C CA . CYS A 1 73 ? 37.126 0.002 2.323 1.00 42.16 73 CYS A CA 1
ATOM 569 C C . CYS A 1 73 ? 37.748 1.332 1.863 1.00 42.16 73 CYS A C 1
ATOM 571 O O . CYS A 1 73 ? 37.129 2.098 1.135 1.00 42.16 73 CYS A O 1
ATOM 573 N N . LYS A 1 74 ? 38.994 1.617 2.264 1.00 48.31 74 LYS A N 1
ATOM 574 C CA . LYS A 1 74 ? 39.782 2.747 1.718 1.00 48.31 74 LYS A CA 1
ATOM 575 C C . LYS A 1 74 ? 40.791 2.345 0.632 1.00 48.31 74 LYS A C 1
ATOM 577 O O . LYS A 1 74 ? 41.693 3.120 0.340 1.00 48.31 74 LYS A O 1
ATOM 582 N N . LYS A 1 75 ? 40.679 1.154 0.033 1.00 51.94 75 LYS A N 1
ATOM 583 C CA . LYS A 1 75 ? 41.655 0.688 -0.974 1.00 51.94 75 LYS A CA 1
ATOM 584 C C . LYS A 1 75 ? 41.101 0.266 -2.338 1.00 51.94 75 LYS A C 1
ATOM 586 O O . LYS A 1 75 ? 41.893 -0.173 -3.155 1.00 51.94 75 LYS A O 1
ATOM 591 N N . ILE A 1 76 ? 39.807 0.427 -2.629 1.00 49.97 76 ILE A N 1
ATOM 592 C CA . ILE A 1 76 ? 39.252 0.020 -3.942 1.00 49.97 76 ILE A CA 1
ATOM 593 C C . ILE A 1 76 ? 38.306 1.085 -4.522 1.00 49.97 76 ILE A C 1
ATOM 595 O O . ILE A 1 76 ? 37.272 0.777 -5.098 1.00 49.97 76 ILE A O 1
ATOM 599 N N . LEU A 1 77 ? 38.622 2.368 -4.331 1.00 42.28 77 LEU A N 1
ATOM 600 C CA . LEU A 1 77 ? 37.830 3.458 -4.918 1.00 42.28 77 LEU A CA 1
ATOM 601 C C . LEU A 1 77 ? 38.713 4.601 -5.434 1.00 42.28 77 LEU A C 1
ATOM 603 O O . LEU A 1 77 ? 38.396 5.768 -5.243 1.00 42.28 77 LEU A O 1
ATOM 607 N N . ASN A 1 78 ? 39.834 4.241 -6.069 1.00 45.53 78 ASN A N 1
ATOM 608 C CA . ASN A 1 78 ? 40.707 5.180 -6.782 1.00 45.53 78 ASN A CA 1
ATOM 609 C C . ASN A 1 78 ? 40.745 4.969 -8.308 1.00 45.53 78 ASN A C 1
ATOM 611 O O . ASN A 1 78 ? 41.457 5.707 -8.976 1.00 45.53 78 ASN A O 1
ATOM 615 N N . ASP A 1 79 ? 39.946 4.059 -8.876 1.00 45.25 79 ASP A N 1
ATOM 616 C CA . ASP A 1 79 ? 40.045 3.716 -10.309 1.00 45.25 79 ASP A CA 1
ATOM 617 C C . ASP A 1 79 ? 38.859 4.197 -11.163 1.00 45.25 79 ASP A C 1
ATOM 619 O O . ASP A 1 79 ? 38.550 3.610 -12.195 1.00 45.25 79 ASP A O 1
ATOM 623 N N . PHE A 1 80 ? 38.211 5.301 -10.785 1.00 47.66 80 PHE A N 1
ATOM 624 C CA . PHE A 1 80 ? 37.343 6.035 -11.713 1.00 47.66 80 PHE A CA 1
ATOM 625 C C . PHE A 1 80 ? 37.622 7.539 -11.632 1.00 47.66 80 PHE A C 1
ATOM 627 O O . PHE A 1 80 ? 37.307 8.160 -10.614 1.00 47.66 80 PHE A O 1
ATOM 634 N N . PRO A 1 81 ? 38.194 8.160 -12.683 1.00 46.00 81 PRO A N 1
ATOM 635 C CA . PRO A 1 81 ? 38.343 9.603 -12.727 1.00 46.00 81 PRO A CA 1
ATOM 636 C C . PRO A 1 81 ? 36.978 10.234 -13.014 1.00 46.00 81 PRO A C 1
ATOM 638 O O . PRO A 1 81 ? 36.472 10.227 -14.136 1.00 46.00 81 PRO A O 1
ATOM 641 N N . SER A 1 82 ? 36.380 10.805 -11.974 1.00 43.62 82 SER A N 1
ATOM 642 C CA . SER A 1 82 ? 35.307 11.785 -12.080 1.00 43.62 82 SER A CA 1
ATOM 643 C C . SER A 1 82 ? 35.822 13.023 -12.820 1.00 43.62 82 SER A C 1
ATOM 645 O O . SER A 1 82 ? 36.567 13.833 -12.270 1.00 43.62 82 SER A O 1
ATOM 647 N N . SER A 1 83 ? 35.427 13.145 -14.087 1.00 45.19 83 SER A N 1
ATOM 648 C CA . SER A 1 83 ? 35.634 14.328 -14.919 1.00 45.19 83 SER A CA 1
ATOM 649 C C . SER A 1 83 ? 34.696 15.449 -14.471 1.00 45.19 83 SER A C 1
ATOM 651 O O . SER A 1 83 ? 33.604 15.613 -15.015 1.00 45.19 83 SER A O 1
ATOM 653 N N . THR A 1 84 ? 35.148 16.248 -13.504 1.00 43.53 84 THR A N 1
ATOM 654 C CA . THR A 1 84 ? 34.538 17.541 -13.180 1.00 43.53 84 THR A CA 1
ATOM 655 C C . THR A 1 84 ? 35.621 18.616 -13.148 1.00 43.53 84 THR A C 1
ATOM 657 O O . THR A 1 84 ? 36.447 18.672 -12.243 1.00 43.53 84 THR A O 1
ATOM 660 N N . SER A 1 85 ? 35.602 19.439 -14.198 1.00 56.91 85 SER A N 1
ATOM 661 C CA . SER A 1 85 ? 36.009 20.847 -14.253 1.00 56.91 85 SER A CA 1
ATOM 662 C C . SER A 1 85 ? 37.206 21.291 -13.403 1.00 56.91 85 SER A C 1
ATOM 664 O O . SER A 1 85 ? 37.015 21.827 -12.318 1.00 56.91 85 SER A O 1
ATOM 666 N N . TYR A 1 86 ? 38.409 21.259 -13.971 1.00 39.72 86 TYR A N 1
ATOM 667 C CA . TYR A 1 86 ? 39.416 22.288 -13.698 1.00 39.72 86 TYR A CA 1
ATOM 668 C C . TYR A 1 86 ? 40.179 22.586 -14.989 1.00 39.72 86 TYR A C 1
ATOM 670 O O . TYR A 1 86 ? 40.842 21.725 -15.562 1.00 39.72 86 TYR A O 1
ATOM 678 N N . PHE A 1 87 ? 40.036 23.823 -15.468 1.00 48.00 87 PHE A N 1
ATOM 679 C CA . PHE A 1 87 ? 40.932 24.420 -16.450 1.00 48.00 87 PHE A CA 1
ATOM 680 C C . PHE A 1 87 ? 42.305 24.562 -15.796 1.00 48.00 87 PHE A C 1
ATOM 682 O O . PHE A 1 87 ? 42.572 25.575 -15.152 1.00 48.00 87 PHE A O 1
ATOM 689 N N . ASP A 1 88 ? 43.161 23.558 -15.963 1.00 37.06 88 ASP A N 1
ATOM 690 C CA . ASP A 1 88 ? 44.563 23.665 -15.583 1.00 37.06 88 ASP A CA 1
ATOM 691 C C . ASP A 1 88 ? 45.423 23.916 -16.823 1.00 37.06 88 ASP A C 1
ATOM 693 O O . ASP A 1 88 ? 45.562 23.096 -17.734 1.00 37.06 88 ASP A O 1
ATOM 697 N N . LYS A 1 89 ? 45.969 25.132 -16.870 1.00 56.03 89 LYS A N 1
ATOM 698 C CA . LYS A 1 89 ? 46.938 25.591 -17.861 1.00 56.03 89 LYS A CA 1
ATOM 699 C C . LYS A 1 89 ? 48.286 24.942 -17.555 1.00 56.03 89 LYS A C 1
ATOM 701 O O . LYS A 1 89 ? 49.115 25.567 -16.905 1.00 56.03 89 LYS A O 1
ATOM 706 N N . SER A 1 90 ? 48.558 23.733 -18.043 1.00 48.56 90 SER A N 1
ATOM 707 C CA . SER A 1 90 ? 49.949 23.270 -18.115 1.00 48.56 90 SER A CA 1
ATOM 708 C C . SER A 1 90 ? 50.157 22.093 -19.063 1.00 48.56 90 SER A C 1
ATOM 710 O O . SER A 1 90 ? 49.784 20.963 -18.785 1.00 48.56 90 SER A O 1
ATOM 712 N N . ARG A 1 91 ? 50.873 22.408 -20.146 1.00 45.19 91 ARG A N 1
ATOM 713 C CA . ARG A 1 91 ? 51.855 21.565 -20.840 1.00 45.19 91 ARG A CA 1
ATOM 714 C C . ARG A 1 91 ? 51.387 20.297 -21.577 1.00 45.19 91 ARG A C 1
ATOM 716 O O . ARG A 1 91 ? 51.254 19.217 -21.029 1.00 45.19 91 ARG A O 1
ATOM 723 N N . MET A 1 92 ? 51.466 20.469 -22.898 1.00 46.34 92 MET A N 1
ATOM 724 C CA . MET A 1 92 ? 52.119 19.578 -23.864 1.00 46.34 92 MET A CA 1
ATOM 725 C C . MET A 1 92 ? 51.391 18.288 -24.239 1.00 46.34 92 MET A C 1
ATOM 727 O O . MET A 1 92 ? 51.653 17.210 -23.725 1.00 46.34 92 MET A O 1
ATOM 731 N N . SER A 1 93 ? 50.635 18.384 -25.328 1.00 39.97 93 SER A N 1
ATOM 732 C CA . SER A 1 93 ? 50.754 17.405 -26.406 1.00 39.97 93 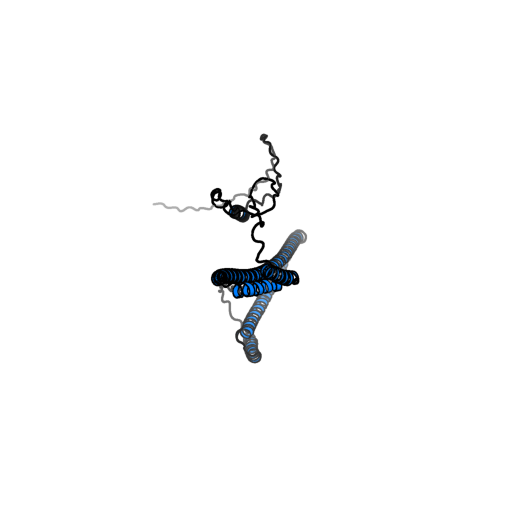SER A CA 1
ATOM 733 C C . SER A 1 93 ? 50.942 18.167 -27.712 1.00 39.97 93 SER A C 1
ATOM 735 O O . SER A 1 93 ? 50.115 18.962 -28.151 1.00 39.97 93 SER A O 1
ATOM 737 N N . SER A 1 94 ? 52.132 17.988 -28.266 1.00 40.06 94 SER A N 1
ATOM 738 C CA . SER A 1 94 ? 52.558 18.428 -29.580 1.00 40.06 94 SER A CA 1
ATOM 739 C C . SER A 1 94 ? 51.604 17.887 -30.639 1.00 40.06 94 SER A C 1
ATOM 741 O O . SER A 1 94 ? 51.712 16.735 -31.056 1.00 40.06 94 SER A O 1
ATOM 743 N N . ILE A 1 95 ? 50.685 18.740 -31.084 1.00 43.44 95 ILE A N 1
ATOM 744 C CA . ILE A 1 95 ? 50.059 18.606 -32.392 1.00 43.44 95 ILE A CA 1
ATOM 745 C C . ILE A 1 95 ? 51.198 18.797 -33.389 1.00 43.44 95 ILE A C 1
ATOM 747 O O . ILE A 1 95 ? 51.627 19.920 -33.657 1.00 43.44 95 ILE A O 1
ATOM 751 N N . SER A 1 96 ? 51.734 17.696 -33.908 1.00 38.81 96 SER A N 1
ATOM 752 C CA . SER A 1 96 ? 52.433 17.736 -35.179 1.00 38.81 96 SER A CA 1
ATOM 753 C C . SER A 1 96 ? 51.396 18.138 -36.223 1.00 38.81 96 SER A C 1
ATOM 755 O O . SER A 1 96 ? 50.667 17.317 -36.777 1.00 38.81 96 SER A O 1
ATOM 757 N N . LEU A 1 97 ? 51.311 19.449 -36.456 1.00 45.97 97 LEU A N 1
ATOM 758 C CA . LEU A 1 97 ? 50.909 20.004 -37.735 1.00 45.97 97 LEU A CA 1
ATOM 759 C C . LEU A 1 97 ? 51.794 19.322 -38.776 1.00 45.97 97 LEU A C 1
ATOM 761 O O . LEU A 1 97 ? 52.934 19.716 -39.011 1.00 45.97 97 LEU A O 1
ATOM 765 N N . ILE A 1 98 ? 51.286 18.235 -39.350 1.00 42.59 98 ILE A N 1
ATOM 766 C CA . ILE A 1 98 ? 51.801 17.722 -40.605 1.00 42.59 98 ILE A CA 1
ATOM 767 C C . ILE A 1 98 ? 51.544 18.848 -41.598 1.00 42.59 98 ILE A C 1
ATOM 769 O O . ILE A 1 98 ? 50.409 19.086 -42.013 1.00 42.59 98 ILE A O 1
ATOM 773 N N . ASN A 1 99 ? 52.620 19.578 -41.890 1.00 40.56 99 ASN A N 1
ATOM 774 C CA . ASN A 1 99 ? 52.737 20.499 -43.004 1.00 40.56 99 ASN A CA 1
ATOM 775 C C . ASN A 1 99 ? 52.059 19.873 -44.223 1.00 40.56 99 ASN A C 1
ATOM 777 O O . ASN A 1 99 ? 52.501 18.845 -44.734 1.00 40.56 99 ASN A O 1
ATOM 781 N N . SER A 1 100 ? 50.977 20.498 -44.686 1.00 47.50 100 SER A N 1
ATOM 782 C CA . SER A 1 100 ? 50.309 20.126 -45.933 1.00 47.50 100 SER A CA 1
ATOM 783 C C . SER A 1 100 ? 50.991 20.730 -47.165 1.00 47.50 100 SER A C 1
ATOM 785 O O . SER A 1 100 ? 50.438 20.678 -48.263 1.00 47.50 100 SER A O 1
ATOM 787 N N . GLU A 1 101 ? 52.182 21.302 -47.014 1.00 45.47 101 GLU A N 1
ATOM 788 C CA . GLU A 1 101 ? 53.067 21.609 -48.131 1.00 45.47 101 GLU A CA 1
ATOM 789 C C . GLU A 1 101 ? 53.760 20.322 -48.558 1.00 45.47 101 GLU A C 1
ATOM 791 O O . GLU A 1 101 ? 54.735 19.916 -47.949 1.00 45.47 101 GLU A O 1
ATOM 796 N N . TYR A 1 102 ? 53.151 19.640 -49.526 1.00 47.34 102 TYR A N 1
ATOM 797 C CA . TYR A 1 102 ? 53.714 18.730 -50.535 1.00 47.34 102 TYR A CA 1
ATOM 798 C C . TYR A 1 102 ? 52.622 17.725 -50.919 1.00 47.34 102 TYR A C 1
ATOM 800 O O . TYR A 1 102 ? 52.544 16.610 -50.416 1.00 47.34 102 TYR A O 1
ATOM 808 N N . THR A 1 103 ? 51.701 18.165 -51.779 1.00 44.44 103 THR A N 1
ATOM 809 C CA . THR A 1 103 ? 51.041 17.371 -52.840 1.00 44.44 103 THR A CA 1
ATOM 810 C C . THR A 1 103 ? 50.109 18.293 -53.634 1.00 44.44 103 THR A C 1
ATOM 812 O O . THR A 1 103 ? 48.894 18.101 -53.674 1.00 44.44 103 THR A O 1
ATOM 815 N N . TYR A 1 104 ? 50.687 19.310 -54.276 1.00 47.69 104 TYR A N 1
ATOM 816 C CA . TYR A 1 104 ? 50.051 19.998 -55.401 1.00 47.69 104 TYR A CA 1
ATOM 817 C C . TYR A 1 104 ? 50.129 19.068 -56.612 1.00 47.69 104 TYR A C 1
ATOM 819 O O . TYR A 1 104 ? 51.164 19.030 -57.267 1.00 47.69 104 TYR A O 1
ATOM 827 N N . GLN A 1 105 ? 49.087 18.250 -56.817 1.00 45.56 105 GLN A N 1
ATOM 828 C CA . GLN A 1 105 ? 48.724 17.581 -58.089 1.00 45.56 105 GLN A CA 1
ATOM 829 C C . GLN A 1 105 ? 47.542 16.584 -57.942 1.00 45.56 105 GLN A C 1
ATOM 831 O O . GLN A 1 105 ? 47.451 15.590 -58.662 1.00 45.56 105 GLN A O 1
ATOM 836 N N . LYS A 1 106 ? 46.582 16.815 -57.027 1.00 49.88 106 LYS A N 1
ATOM 837 C CA . LYS A 1 106 ? 45.357 15.975 -56.918 1.00 49.88 106 LYS A CA 1
ATOM 838 C C . LYS A 1 106 ? 44.088 16.772 -56.566 1.00 49.88 106 LYS A C 1
ATOM 840 O O . LYS A 1 106 ? 43.178 16.262 -55.906 1.00 49.88 106 LYS A O 1
ATOM 845 N N . ASP A 1 107 ? 44.011 18.018 -57.019 1.00 52.19 107 ASP A N 1
ATOM 846 C CA . ASP A 1 107 ? 43.142 19.025 -56.395 1.00 52.19 107 ASP A CA 1
ATOM 847 C C . ASP A 1 107 ? 41.680 19.038 -56.872 1.00 52.19 107 ASP A C 1
ATOM 849 O O . ASP A 1 107 ? 40.818 19.555 -56.168 1.00 52.19 107 ASP A O 1
ATOM 853 N N . ALA A 1 108 ? 41.328 18.333 -57.951 1.00 55.12 108 ALA A N 1
ATOM 854 C CA . ALA A 1 108 ? 39.920 18.204 -58.356 1.00 55.12 108 ALA A CA 1
ATOM 855 C C . ALA A 1 108 ? 39.123 17.170 -57.524 1.00 55.12 108 ALA A C 1
ATOM 857 O O . ALA A 1 108 ? 37.923 17.328 -57.309 1.00 55.12 108 ALA A O 1
ATOM 858 N N . LYS A 1 109 ? 39.768 16.104 -57.016 1.00 58.88 109 LYS A N 1
ATOM 859 C CA . LYS A 1 109 ? 39.082 15.035 -56.249 1.00 58.88 109 LYS A CA 1
ATOM 860 C C . LYS A 1 109 ? 39.020 15.299 -54.738 1.00 58.88 109 LYS A C 1
ATOM 862 O O . LYS A 1 109 ? 38.171 14.720 -54.065 1.00 58.88 109 LYS A O 1
ATOM 867 N N . LYS A 1 110 ? 39.893 16.161 -54.197 1.00 60.00 110 LYS A N 1
ATOM 868 C CA . LYS A 1 110 ? 39.887 16.547 -52.771 1.00 60.00 110 LYS A CA 1
ATOM 869 C C . LYS A 1 110 ? 38.773 17.546 -52.433 1.00 60.00 110 LYS A C 1
ATOM 871 O O . LYS A 1 110 ? 38.209 17.446 -51.348 1.00 60.00 110 LYS A O 1
ATOM 876 N N . GLY A 1 111 ? 38.422 18.447 -53.357 1.00 66.75 111 GLY A N 1
ATOM 877 C CA . GLY A 1 111 ? 37.323 19.403 -53.166 1.00 66.75 111 GLY A CA 1
ATOM 878 C C . GLY A 1 111 ? 35.967 18.714 -52.991 1.00 66.75 111 GLY A C 1
ATOM 879 O O . GLY A 1 111 ? 35.252 19.005 -52.039 1.00 66.75 111 GLY A O 1
ATOM 880 N N . LYS A 1 112 ? 35.665 17.713 -53.831 1.00 74.44 112 LYS A N 1
ATOM 881 C CA . LYS A 1 112 ? 34.386 16.983 -53.779 1.00 74.44 112 LYS A CA 1
ATOM 882 C C . LYS A 1 112 ? 34.150 16.269 -52.438 1.00 74.44 112 LYS A C 1
ATOM 884 O O . LYS A 1 112 ? 33.076 16.391 -51.868 1.00 74.44 112 LYS A O 1
ATOM 889 N N . LYS A 1 113 ? 35.181 15.616 -51.887 1.00 77.06 113 LYS A N 1
ATOM 890 C CA . LYS A 1 113 ? 35.088 14.940 -50.579 1.00 77.06 113 LYS A CA 1
ATOM 891 C C . LYS A 1 113 ? 34.871 15.902 -49.408 1.00 77.06 113 LYS A C 1
ATOM 893 O O . LYS A 1 113 ? 34.258 15.518 -48.423 1.00 77.06 113 LYS A O 1
ATOM 898 N N . ARG A 1 114 ? 35.388 17.135 -49.487 1.00 78.50 114 ARG A N 1
ATOM 899 C CA . ARG A 1 114 ? 35.148 18.149 -48.445 1.00 78.50 114 ARG A CA 1
ATOM 900 C C . ARG A 1 114 ? 33.696 18.618 -48.445 1.00 78.50 114 ARG A C 1
ATOM 902 O O . ARG A 1 114 ? 33.112 18.707 -47.374 1.00 78.50 114 ARG A O 1
ATOM 909 N N . VAL A 1 115 ? 33.121 18.839 -49.629 1.00 82.81 115 VAL A N 1
ATOM 910 C CA . VAL A 1 115 ? 31.708 19.227 -49.776 1.00 82.81 115 VAL A CA 1
ATOM 911 C C . VAL A 1 115 ? 30.780 18.133 -49.236 1.00 82.81 115 VAL A C 1
ATOM 913 O O . VAL A 1 115 ? 29.882 18.432 -48.460 1.00 82.81 115 VAL A O 1
ATOM 916 N N . GLU A 1 116 ? 31.053 16.860 -49.545 1.00 85.19 116 GLU A N 1
ATOM 917 C CA . GLU A 1 116 ? 30.272 15.720 -49.029 1.00 85.19 116 GLU A CA 1
ATOM 918 C C . GLU A 1 116 ? 30.289 15.649 -47.487 1.00 85.19 116 GLU A C 1
ATOM 920 O O . GLU A 1 116 ? 29.246 15.459 -46.865 1.00 85.19 116 GLU A O 1
ATOM 925 N N . ILE A 1 117 ? 31.448 15.865 -46.852 1.00 85.50 117 ILE A N 1
ATOM 926 C CA . ILE A 1 117 ? 31.566 15.884 -45.381 1.00 85.50 117 ILE A CA 1
ATOM 927 C C . ILE A 1 117 ? 30.800 17.068 -44.773 1.00 85.50 117 ILE A C 1
ATOM 929 O O . ILE A 1 117 ? 30.116 16.904 -43.762 1.00 85.50 117 ILE A O 1
ATOM 933 N N . GLU A 1 118 ? 30.899 18.258 -45.370 1.00 88.50 118 GLU A N 1
ATOM 934 C CA . GLU A 1 118 ? 30.163 19.440 -44.905 1.00 88.50 118 GLU A CA 1
ATOM 935 C C . GLU A 1 118 ? 28.647 19.242 -44.998 1.00 88.50 118 GLU A C 1
ATOM 937 O O . GLU A 1 118 ? 27.920 19.640 -44.086 1.00 88.50 118 GLU A O 1
ATOM 942 N N . ASP A 1 119 ? 28.165 18.594 -46.057 1.00 90.25 119 ASP A N 1
ATOM 943 C CA . ASP A 1 119 ? 26.743 18.310 -46.229 1.00 90.25 119 ASP A CA 1
ATOM 944 C C . ASP A 1 119 ? 26.241 17.266 -45.220 1.00 90.25 119 ASP A C 1
ATOM 946 O O . ASP A 1 119 ? 25.169 17.449 -44.638 1.00 90.25 119 ASP A O 1
ATOM 950 N N . MET A 1 120 ? 27.034 16.229 -44.914 1.00 90.12 120 MET A N 1
ATOM 951 C CA . MET A 1 120 ? 26.728 15.292 -43.820 1.00 90.12 120 MET A CA 1
ATOM 952 C C . MET A 1 120 ? 26.666 16.007 -42.459 1.00 90.12 120 MET A C 1
ATOM 954 O O . MET A 1 120 ? 25.724 15.805 -41.692 1.00 90.12 120 MET A O 1
ATOM 958 N N . MET A 1 121 ? 27.619 16.898 -42.161 1.00 88.56 121 MET A N 1
ATOM 959 C CA . MET A 1 121 ? 27.610 17.672 -40.911 1.00 88.56 121 MET A CA 1
ATOM 960 C C . MET A 1 121 ? 26.409 18.620 -40.814 1.00 88.56 121 MET A C 1
ATOM 962 O O . MET A 1 121 ? 25.839 18.787 -39.734 1.00 88.56 121 MET A O 1
ATOM 966 N N . LYS A 1 122 ? 25.994 19.237 -41.926 1.00 91.50 122 LYS A N 1
ATOM 967 C CA . LYS A 1 122 ? 24.785 20.072 -41.960 1.00 91.50 122 LYS A CA 1
ATOM 968 C C . LYS A 1 122 ? 23.529 19.254 -41.668 1.00 91.50 122 LYS A C 1
ATOM 970 O O . LYS A 1 122 ? 22.704 19.735 -40.899 1.00 91.50 122 LYS A O 1
ATOM 975 N N . LYS A 1 123 ? 23.405 18.031 -42.208 1.00 89.44 123 LYS A N 1
ATOM 976 C CA . LYS A 1 123 ? 22.271 17.132 -41.914 1.00 89.44 123 LYS A CA 1
ATOM 977 C C . LYS A 1 123 ? 22.135 16.864 -40.410 1.00 89.44 123 LYS A C 1
ATOM 979 O O . LYS A 1 123 ? 21.053 17.045 -39.868 1.00 89.44 123 LYS A O 1
ATOM 984 N N . ILE A 1 124 ? 23.241 16.556 -39.727 1.00 88.50 124 ILE A N 1
ATOM 985 C CA . ILE A 1 124 ? 23.265 16.325 -38.267 1.00 88.50 124 ILE A CA 1
ATOM 986 C C . ILE A 1 124 ? 22.835 17.569 -37.481 1.00 88.50 124 ILE A C 1
ATOM 988 O O . ILE A 1 124 ? 22.094 17.484 -36.501 1.00 88.50 124 ILE A O 1
ATOM 992 N N . ASN A 1 125 ? 23.333 18.739 -37.883 1.00 89.19 125 ASN A N 1
ATOM 993 C CA . ASN A 1 125 ? 23.097 19.984 -37.155 1.00 89.19 125 ASN A CA 1
ATOM 994 C C . ASN A 1 125 ? 21.702 20.578 -37.395 1.00 89.19 125 ASN A C 1
ATOM 996 O O . ASN A 1 125 ? 21.269 21.416 -36.606 1.00 89.19 125 ASN A O 1
ATOM 1000 N N . LEU A 1 126 ? 21.012 20.163 -38.462 1.00 91.31 126 LEU A N 1
ATOM 1001 C CA . LEU A 1 126 ? 19.665 20.632 -38.790 1.00 91.31 126 LEU A CA 1
ATOM 1002 C C . LEU A 1 126 ? 18.608 20.078 -37.823 1.00 91.31 126 LEU A C 1
ATOM 1004 O O . LEU A 1 126 ? 17.576 20.708 -37.595 1.00 91.31 126 LEU A O 1
ATOM 1008 N N . GLU A 1 127 ? 18.848 18.901 -37.252 1.00 92.25 127 GLU A N 1
ATOM 1009 C CA . GLU A 1 127 ? 17.902 18.270 -36.342 1.00 92.25 127 GLU A CA 1
ATOM 1010 C C . GLU A 1 127 ? 17.995 18.874 -34.939 1.00 92.25 127 GLU A C 1
ATOM 1012 O O . GLU A 1 127 ? 19.070 19.217 -34.453 1.00 92.25 127 GLU A O 1
ATOM 1017 N N . SER A 1 128 ? 16.859 19.031 -34.262 1.00 87.50 128 SER A N 1
ATOM 1018 C CA . SER A 1 128 ? 16.792 19.556 -32.891 1.00 87.50 128 SER A CA 1
ATOM 1019 C C . SER A 1 128 ? 16.596 18.452 -31.850 1.00 87.50 128 SER A C 1
ATOM 1021 O O . SER A 1 128 ? 17.142 18.540 -30.751 1.00 87.50 128 SER A O 1
ATOM 1023 N N . ASP A 1 129 ? 15.863 17.400 -32.212 1.00 94.12 129 ASP A N 1
ATOM 1024 C CA . ASP A 1 129 ? 15.567 16.246 -31.364 1.00 94.12 129 ASP A CA 1
ATOM 1025 C C . ASP A 1 129 ? 16.776 15.302 -31.272 1.00 94.12 129 ASP A C 1
ATOM 1027 O O . ASP A 1 129 ? 17.348 14.905 -32.287 1.00 94.12 129 ASP A O 1
ATOM 1031 N N . GLN A 1 130 ? 17.164 14.932 -30.049 1.00 88.44 130 GLN A N 1
ATOM 1032 C CA . GLN A 1 130 ? 18.305 14.049 -29.796 1.00 88.44 130 GLN A CA 1
ATOM 1033 C C . GLN A 1 130 ? 18.105 12.652 -30.390 1.00 88.44 130 GLN A C 1
ATOM 1035 O O . GLN A 1 130 ? 19.072 12.065 -30.868 1.00 88.44 130 GLN A O 1
ATOM 1040 N N . ASN A 1 131 ? 16.872 12.139 -30.407 1.00 87.94 131 ASN A N 1
ATOM 1041 C CA . ASN A 1 131 ? 16.597 10.812 -30.961 1.00 87.94 131 ASN A CA 1
ATOM 1042 C C . ASN A 1 131 ? 16.766 10.809 -32.481 1.00 87.94 131 ASN A C 1
ATOM 1044 O O . ASN A 1 131 ? 17.460 9.954 -33.022 1.00 87.94 131 ASN A O 1
ATOM 1048 N N . LYS A 1 132 ? 16.229 11.835 -33.150 1.00 91.12 132 LYS A N 1
ATOM 1049 C CA . LYS A 1 132 ? 16.404 12.012 -34.597 1.00 91.12 132 LYS A CA 1
ATOM 1050 C C . LYS A 1 132 ? 17.873 12.201 -34.959 1.00 91.12 132 LYS A C 1
ATOM 1052 O O . LYS A 1 132 ? 18.351 11.515 -35.853 1.00 91.12 132 LYS A O 1
ATOM 1057 N N . LYS A 1 133 ? 18.618 12.990 -34.167 1.00 91.50 133 LYS A N 1
ATOM 1058 C CA . LYS A 1 133 ? 20.074 13.142 -34.340 1.00 91.50 133 LYS A CA 1
ATOM 1059 C C . LYS A 1 133 ? 20.803 11.809 -34.315 1.00 91.50 133 LYS A C 1
ATOM 1061 O O . LYS A 1 133 ? 21.685 11.591 -35.138 1.00 91.50 133 LYS A O 1
ATOM 1066 N N . ILE A 1 134 ? 20.468 10.934 -33.364 1.00 88.81 134 ILE A N 1
ATOM 1067 C CA . ILE A 1 134 ? 21.062 9.596 -33.262 1.00 88.81 134 ILE A CA 1
ATOM 1068 C C . ILE A 1 134 ? 20.768 8.778 -34.522 1.00 88.81 134 ILE A C 1
ATOM 1070 O O . ILE A 1 134 ? 21.672 8.112 -35.023 1.00 88.81 134 ILE A O 1
ATOM 1074 N N . ASP A 1 135 ? 19.553 8.851 -35.059 1.00 90.75 135 ASP A N 1
ATOM 1075 C CA . ASP A 1 135 ? 19.199 8.148 -36.293 1.00 90.75 135 ASP A CA 1
ATOM 1076 C C . ASP A 1 135 ? 19.929 8.737 -37.515 1.00 90.75 135 ASP A C 1
ATOM 1078 O O . ASP A 1 135 ? 20.552 7.988 -38.264 1.00 90.75 135 ASP A O 1
ATOM 1082 N N . SER A 1 136 ? 20.027 10.065 -37.629 1.00 92.25 136 SER A N 1
ATOM 1083 C CA . SER A 1 136 ? 20.856 10.724 -38.650 1.00 92.25 136 SER A CA 1
ATOM 1084 C C . SER A 1 136 ? 22.337 10.350 -38.561 1.00 92.25 136 SER A C 1
ATOM 1086 O O . SER A 1 136 ? 23.003 10.187 -39.585 1.00 92.25 136 SER A O 1
ATOM 1088 N N . PHE A 1 137 ? 22.883 10.187 -37.349 1.00 90.62 137 PHE A N 1
ATOM 1089 C CA . PHE A 1 137 ? 24.251 9.698 -37.166 1.00 90.62 137 PHE A CA 1
ATOM 1090 C C . PHE A 1 137 ? 24.420 8.258 -37.661 1.00 90.62 137 PHE A C 1
ATOM 1092 O O . PHE A 1 137 ? 25.457 7.957 -38.255 1.00 90.62 137 PHE A O 1
ATOM 1099 N N . LYS A 1 138 ? 23.433 7.378 -37.441 1.00 92.81 138 LYS A N 1
ATOM 1100 C CA . LYS A 1 138 ? 23.467 5.999 -37.957 1.00 92.81 138 LYS A CA 1
ATOM 1101 C C . LYS A 1 138 ? 23.459 5.989 -39.482 1.00 92.81 138 LYS A C 1
ATOM 1103 O O . LYS A 1 138 ? 24.318 5.335 -40.067 1.00 92.81 138 LYS A O 1
ATOM 1108 N N . ASP A 1 139 ? 22.574 6.771 -40.097 1.00 93.50 139 ASP A N 1
ATOM 1109 C CA . ASP A 1 139 ? 22.445 6.857 -41.555 1.00 93.50 139 ASP A CA 1
ATOM 1110 C C . ASP A 1 139 ? 23.737 7.364 -42.211 1.00 93.50 139 ASP A C 1
ATOM 1112 O O . ASP A 1 139 ? 24.214 6.806 -43.201 1.00 93.50 139 ASP A O 1
ATOM 1116 N N . ILE A 1 140 ? 24.360 8.394 -41.628 1.00 93.75 140 ILE A N 1
ATOM 1117 C CA . ILE A 1 140 ? 25.643 8.928 -42.110 1.00 93.75 140 ILE A CA 1
ATOM 1118 C C . ILE A 1 140 ? 26.773 7.916 -41.916 1.00 93.75 140 ILE A C 1
ATOM 1120 O O . ILE A 1 140 ? 27.643 7.785 -42.778 1.00 93.75 140 ILE A O 1
ATOM 1124 N N . LEU A 1 141 ? 26.784 7.185 -40.801 1.00 93.56 141 LEU A N 1
ATOM 1125 C CA . LEU A 1 141 ? 27.784 6.149 -40.565 1.00 93.56 141 LEU A CA 1
ATOM 1126 C C . LEU A 1 141 ? 27.652 5.007 -41.584 1.00 93.56 141 LEU A C 1
ATOM 1128 O O . LEU A 1 141 ? 28.668 4.539 -42.097 1.00 93.56 141 LEU A O 1
ATOM 1132 N N . ASP A 1 142 ? 26.425 4.616 -41.931 1.00 94.38 142 ASP A N 1
ATOM 1133 C CA . ASP A 1 142 ? 26.151 3.636 -42.985 1.00 94.38 142 ASP A CA 1
ATOM 1134 C C . ASP A 1 142 ? 26.600 4.133 -44.366 1.00 94.38 142 ASP A C 1
ATOM 1136 O O . ASP A 1 142 ? 27.225 3.384 -45.125 1.00 94.38 142 ASP A O 1
ATOM 1140 N N . GLU A 1 143 ? 26.386 5.418 -44.666 1.00 94.19 143 GLU A N 1
ATOM 1141 C CA . GLU A 1 143 ? 26.888 6.057 -45.885 1.00 94.19 143 GLU A CA 1
ATOM 1142 C C . GLU A 1 143 ? 28.431 6.012 -45.954 1.00 94.19 143 GLU A C 1
ATOM 1144 O O . GLU A 1 143 ? 29.006 5.636 -46.981 1.00 94.19 143 GLU A O 1
ATOM 1149 N N . ILE A 1 144 ? 29.123 6.306 -44.846 1.00 92.62 144 ILE A N 1
ATOM 1150 C CA . ILE A 1 144 ? 30.593 6.239 -44.755 1.00 92.62 144 ILE A CA 1
ATOM 1151 C C . ILE A 1 144 ? 31.100 4.797 -44.918 1.00 92.62 144 ILE A C 1
ATOM 1153 O O . ILE A 1 144 ? 32.101 4.563 -45.611 1.00 92.62 144 ILE A O 1
ATOM 1157 N N . ILE A 1 145 ? 30.428 3.819 -44.305 1.00 93.31 145 ILE A N 1
ATOM 1158 C CA . ILE A 1 145 ? 30.769 2.395 -44.434 1.00 93.31 145 ILE A CA 1
ATOM 1159 C C . ILE A 1 145 ? 30.651 1.957 -45.899 1.00 93.31 145 ILE A C 1
ATOM 1161 O O . ILE A 1 145 ? 31.581 1.345 -46.427 1.00 93.31 145 ILE A O 1
ATOM 1165 N N . ALA A 1 146 ? 29.568 2.336 -46.585 1.00 93.25 146 ALA A N 1
ATOM 1166 C CA . ALA A 1 146 ? 29.342 1.994 -47.989 1.00 93.25 146 ALA A CA 1
ATOM 1167 C C . ALA A 1 146 ? 30.381 2.628 -48.936 1.00 93.25 146 ALA A C 1
ATOM 1169 O O . ALA A 1 146 ? 30.811 2.005 -49.911 1.00 93.25 146 ALA A O 1
ATOM 1170 N N . GLN A 1 147 ? 30.824 3.856 -48.649 1.00 91.69 147 GLN A N 1
ATOM 1171 C CA . GLN A 1 147 ? 31.810 4.568 -49.470 1.00 91.69 147 GLN A CA 1
ATOM 1172 C C . GLN A 1 147 ? 33.261 4.096 -49.235 1.00 91.69 147 GLN A C 1
ATOM 1174 O O . GLN A 1 147 ? 34.120 4.244 -50.116 1.00 91.69 147 GLN A O 1
ATOM 1179 N N . SER A 1 148 ? 33.574 3.525 -48.067 1.00 90.31 148 SER A N 1
ATOM 1180 C CA . SER A 1 148 ? 34.947 3.200 -47.654 1.00 90.31 148 SER A CA 1
ATOM 1181 C C . SER A 1 148 ? 35.353 1.749 -47.960 1.00 90.31 148 SER A C 1
ATOM 1183 O O . SER A 1 148 ? 35.314 0.865 -47.112 1.00 90.31 148 SER A O 1
ATOM 1185 N N . LYS A 1 149 ? 35.879 1.494 -49.167 1.00 90.62 149 LYS A N 1
ATOM 1186 C CA . LYS A 1 149 ? 36.313 0.136 -49.580 1.00 90.62 149 LYS A CA 1
ATOM 1187 C C . LYS A 1 149 ? 37.369 -0.519 -48.675 1.00 90.62 149 LYS A C 1
ATOM 1189 O O . LYS A 1 149 ? 37.378 -1.737 -48.555 1.00 90.62 149 LYS A O 1
ATOM 1194 N N . SER A 1 150 ? 38.279 0.258 -48.082 1.00 92.12 150 SER A N 1
ATOM 1195 C CA . SER A 1 150 ? 39.400 -0.270 -47.284 1.00 92.12 150 SER A CA 1
ATOM 1196 C C . SER A 1 150 ? 39.083 -0.451 -45.799 1.00 92.12 150 SER A C 1
ATOM 1198 O O . SER A 1 150 ? 39.695 -1.295 -45.155 1.00 92.12 150 SER A O 1
ATOM 1200 N N . TYR A 1 151 ? 38.158 0.341 -45.252 1.00 93.38 151 TYR A N 1
ATOM 1201 C CA . TYR A 1 151 ? 37.867 0.386 -43.812 1.00 93.38 151 TYR A CA 1
ATOM 1202 C C . TYR A 1 151 ? 36.426 -0.003 -43.465 1.00 93.38 151 TYR A C 1
ATOM 1204 O O . TYR A 1 151 ? 36.134 -0.209 -42.289 1.00 93.38 151 TYR A O 1
ATOM 1212 N N . GLY A 1 152 ? 35.547 -0.159 -44.461 1.00 94.00 152 GLY A N 1
ATOM 1213 C CA . GLY A 1 152 ? 34.137 -0.510 -44.283 1.00 94.00 152 GLY A CA 1
ATOM 1214 C C . GLY A 1 152 ? 33.901 -1.712 -43.361 1.00 94.00 152 GLY A C 1
ATOM 1215 O O . GLY A 1 152 ? 33.120 -1.571 -42.425 1.00 94.00 152 GLY A O 1
ATOM 1216 N N . PRO A 1 153 ? 34.612 -2.852 -43.515 1.00 94.81 153 PRO A N 1
ATOM 1217 C CA . PRO A 1 153 ? 34.432 -4.003 -42.626 1.00 94.81 153 PRO A CA 1
ATOM 1218 C C . PRO A 1 153 ? 34.756 -3.707 -41.155 1.00 94.81 153 PRO A C 1
ATOM 1220 O O . PRO A 1 153 ? 34.044 -4.157 -40.264 1.00 94.81 153 PRO A O 1
ATOM 1223 N N . ILE A 1 154 ? 35.805 -2.922 -40.890 1.00 95.69 154 ILE A N 1
ATOM 1224 C CA . ILE A 1 154 ? 36.201 -2.554 -39.522 1.00 95.69 154 ILE A CA 1
ATOM 1225 C C . ILE A 1 154 ? 35.168 -1.596 -38.920 1.00 95.69 154 ILE A C 1
ATOM 1227 O O . ILE A 1 154 ? 34.739 -1.787 -37.785 1.00 95.69 154 ILE A O 1
ATOM 1231 N N . LEU A 1 155 ? 34.734 -0.591 -39.687 1.00 94.62 155 LEU A N 1
ATOM 1232 C CA . LEU A 1 155 ? 33.707 0.358 -39.254 1.00 94.62 155 LEU A CA 1
ATOM 1233 C C . LEU A 1 155 ? 32.360 -0.329 -38.994 1.00 94.62 155 LEU A C 1
ATOM 1235 O O . LEU A 1 155 ? 31.683 0.033 -38.037 1.00 94.62 155 LEU A O 1
ATOM 1239 N N . ALA A 1 156 ? 32.004 -1.349 -39.779 1.00 95.38 156 ALA A N 1
ATOM 1240 C CA . ALA A 1 156 ? 30.803 -2.150 -39.557 1.00 95.38 156 ALA A CA 1
ATOM 1241 C C . ALA A 1 156 ? 30.858 -2.927 -38.229 1.00 95.38 156 ALA A C 1
ATOM 1243 O O . ALA A 1 156 ? 29.882 -2.915 -37.483 1.00 95.38 156 ALA A O 1
ATOM 1244 N N . ILE A 1 157 ? 32.002 -3.537 -37.890 1.00 96.81 157 ILE A N 1
ATOM 1245 C CA . ILE A 1 157 ? 32.191 -4.215 -36.594 1.00 96.81 157 ILE A CA 1
ATOM 1246 C C . ILE A 1 157 ? 32.080 -3.211 -35.440 1.00 96.81 157 ILE A C 1
ATOM 1248 O O . ILE A 1 157 ? 31.391 -3.468 -34.457 1.00 96.81 157 ILE A O 1
ATOM 1252 N N . ILE A 1 158 ? 32.720 -2.044 -35.569 1.00 95.56 158 ILE A N 1
ATOM 1253 C CA . ILE A 1 158 ? 32.652 -0.983 -34.553 1.00 95.56 158 ILE A CA 1
ATOM 1254 C C . ILE A 1 158 ? 31.205 -0.505 -34.367 1.00 95.56 158 ILE A C 1
ATOM 1256 O O . ILE A 1 158 ? 30.739 -0.400 -33.233 1.00 95.56 158 ILE A O 1
ATOM 1260 N N . LYS A 1 159 ? 30.478 -0.253 -35.466 1.00 95.38 159 LYS A N 1
ATOM 1261 C CA . LYS A 1 159 ? 29.056 0.119 -35.433 1.00 95.38 159 LYS A CA 1
ATOM 1262 C C . LYS A 1 159 ? 28.231 -0.936 -34.697 1.00 95.38 159 LYS A C 1
ATOM 1264 O O . LYS A 1 159 ? 27.465 -0.586 -33.806 1.00 95.38 159 LYS A O 1
ATOM 1269 N N . GLN A 1 160 ? 28.432 -2.210 -35.028 1.00 96.75 160 GLN A N 1
ATOM 1270 C CA . GLN A 1 160 ? 27.711 -3.321 -34.414 1.00 96.75 160 GLN A CA 1
ATOM 1271 C C . GLN A 1 160 ? 27.947 -3.408 -32.898 1.00 96.75 160 GLN A C 1
ATOM 1273 O O . GLN A 1 160 ? 27.002 -3.643 -32.147 1.00 96.75 160 GLN A O 1
ATOM 1278 N N . GLU A 1 161 ? 29.181 -3.207 -32.427 1.00 96.31 161 GLU A N 1
ATOM 1279 C CA . GLU A 1 161 ? 29.470 -3.188 -30.986 1.00 96.31 161 GLU A CA 1
ATOM 1280 C C . GLU A 1 161 ? 28.804 -1.997 -30.285 1.00 96.31 161 GLU A C 1
ATOM 1282 O O . GLU A 1 161 ? 28.239 -2.162 -29.204 1.00 96.31 161 GLU A O 1
ATOM 1287 N N . PHE A 1 162 ? 28.777 -0.813 -30.908 1.00 95.12 162 PHE A N 1
ATOM 1288 C CA . PHE A 1 162 ? 28.036 0.325 -30.355 1.00 95.12 162 PHE A CA 1
ATOM 1289 C C . PHE A 1 162 ? 26.528 0.071 -30.301 1.00 95.12 162 PHE A C 1
ATOM 1291 O O . PHE A 1 162 ? 25.905 0.356 -29.281 1.00 95.12 162 PHE A O 1
ATOM 1298 N N . GLU A 1 163 ? 25.937 -0.492 -31.357 1.00 93.62 163 GLU A N 1
ATOM 1299 C CA . GLU A 1 163 ? 24.517 -0.859 -31.375 1.00 93.62 163 GLU A CA 1
ATOM 1300 C C . GLU A 1 163 ? 24.185 -1.879 -30.279 1.00 93.62 163 GLU A C 1
ATOM 1302 O O . GLU A 1 163 ? 23.176 -1.722 -29.588 1.00 93.62 163 GLU A O 1
ATOM 1307 N N . ARG A 1 164 ? 25.059 -2.871 -30.057 1.00 97.00 164 ARG A N 1
ATOM 1308 C CA . ARG A 1 164 ? 24.914 -3.837 -28.960 1.00 97.00 164 ARG A CA 1
ATOM 1309 C C . ARG A 1 164 ? 24.937 -3.145 -27.596 1.00 97.00 164 ARG A C 1
ATOM 1311 O O . ARG A 1 164 ? 24.024 -3.352 -26.804 1.00 97.00 164 ARG A O 1
ATOM 1318 N N . VAL A 1 165 ? 25.927 -2.287 -27.337 1.00 96.44 165 VAL A N 1
ATOM 1319 C CA . VAL A 1 165 ? 26.031 -1.550 -26.063 1.00 96.44 165 VAL A CA 1
ATOM 1320 C C . VAL A 1 165 ? 24.805 -0.663 -25.832 1.00 96.44 165 VAL A C 1
ATOM 1322 O O . VAL A 1 165 ? 24.272 -0.631 -24.723 1.00 96.44 165 VAL A O 1
ATOM 1325 N N . ILE A 1 166 ? 24.321 0.029 -26.868 1.00 92.75 166 ILE A N 1
ATOM 1326 C CA . ILE A 1 166 ? 23.111 0.858 -26.783 1.00 92.75 166 ILE A CA 1
ATOM 1327 C C . ILE A 1 166 ? 21.885 -0.006 -26.463 1.00 92.75 166 ILE A C 1
ATOM 1329 O O . ILE A 1 166 ? 21.061 0.390 -25.634 1.00 92.75 166 ILE A O 1
ATOM 1333 N N . ALA A 1 167 ? 21.758 -1.181 -27.084 1.00 95.12 167 ALA A N 1
ATOM 1334 C CA . ALA A 1 167 ? 20.662 -2.108 -26.814 1.00 95.12 167 ALA A CA 1
ATOM 1335 C C . ALA A 1 167 ? 20.694 -2.624 -25.364 1.00 95.12 167 ALA A C 1
ATOM 1337 O O . ALA A 1 167 ? 19.673 -2.565 -24.676 1.00 95.12 167 ALA A O 1
ATOM 1338 N N . ASP A 1 168 ? 21.863 -3.037 -24.868 1.00 96.81 168 ASP A N 1
ATOM 1339 C CA . ASP A 1 168 ? 22.044 -3.520 -23.491 1.00 96.81 168 ASP A CA 1
ATOM 1340 C C . ASP A 1 168 ? 21.740 -2.424 -22.457 1.00 96.81 168 ASP A C 1
ATOM 1342 O O . ASP A 1 168 ? 21.057 -2.654 -21.450 1.00 96.81 168 ASP A O 1
ATOM 1346 N N . GLN A 1 169 ? 22.195 -1.194 -22.718 1.00 96.44 169 GLN A N 1
ATOM 1347 C CA . GLN A 1 169 ? 21.876 -0.036 -21.881 1.00 96.44 169 GLN A CA 1
ATOM 1348 C C . GLN A 1 169 ? 20.379 0.282 -21.907 1.00 96.44 169 GLN A C 1
ATOM 1350 O O . GLN A 1 169 ? 19.789 0.525 -20.854 1.00 96.44 169 GLN A O 1
ATOM 1355 N N . SER A 1 170 ? 19.746 0.227 -23.080 1.00 95.44 170 SER A N 1
ATOM 1356 C CA . SER A 1 170 ? 18.304 0.458 -23.226 1.00 95.44 170 SER A CA 1
ATOM 1357 C C . SER A 1 170 ? 17.494 -0.566 -22.434 1.00 95.44 170 SER A C 1
ATOM 1359 O O . SER A 1 170 ? 16.568 -0.196 -21.711 1.00 95.44 170 SER A O 1
ATOM 1361 N N . TYR A 1 171 ? 17.881 -1.842 -22.506 1.00 97.44 171 TYR A N 1
ATOM 1362 C CA . TYR A 1 171 ? 17.270 -2.910 -21.718 1.00 97.44 171 TYR A CA 1
ATOM 1363 C C . TYR A 1 171 ? 17.424 -2.663 -20.210 1.00 97.44 171 TYR A C 1
ATOM 1365 O O . TYR A 1 171 ? 16.449 -2.729 -19.460 1.00 97.44 171 TYR A O 1
ATOM 1373 N N . THR A 1 172 ? 18.630 -2.300 -19.767 1.00 97.50 172 THR A N 1
ATOM 1374 C CA . THR A 1 172 ? 18.919 -2.009 -18.353 1.00 97.50 172 THR A CA 1
ATOM 1375 C C . THR A 1 172 ? 18.088 -0.830 -17.836 1.00 97.50 172 THR A C 1
ATOM 1377 O O . THR A 1 172 ? 17.518 -0.893 -16.745 1.00 97.50 172 THR A O 1
ATOM 1380 N N . ILE A 1 173 ? 17.957 0.232 -18.636 1.00 97.12 173 ILE A N 1
ATOM 1381 C CA . ILE A 1 173 ? 17.114 1.389 -18.313 1.00 97.12 173 ILE A CA 1
ATOM 1382 C C . ILE A 1 173 ? 15.647 0.967 -18.171 1.00 97.12 173 ILE A C 1
ATOM 1384 O O . ILE A 1 173 ? 14.997 1.363 -17.203 1.00 97.12 173 ILE A O 1
ATOM 1388 N N . GLN A 1 174 ? 15.128 0.141 -19.082 1.00 97.88 174 GLN A N 1
ATOM 1389 C CA . GLN A 1 174 ? 13.750 -0.354 -19.004 1.00 97.88 174 GLN A CA 1
ATOM 1390 C C . GLN A 1 174 ? 13.509 -1.204 -17.749 1.00 97.88 174 GLN A C 1
ATOM 1392 O O . GLN A 1 174 ? 12.495 -1.030 -17.072 1.00 97.88 174 GLN A O 1
ATOM 1397 N N . GLU A 1 175 ? 14.438 -2.091 -17.395 1.00 98.12 175 GLU A N 1
ATOM 1398 C CA . GLU A 1 175 ? 14.374 -2.870 -16.151 1.00 98.12 175 GLU A CA 1
ATOM 1399 C C . GLU A 1 175 ? 14.359 -1.963 -14.910 1.00 98.12 175 GLU A C 1
ATOM 1401 O O . GLU A 1 175 ? 13.523 -2.127 -14.016 1.00 98.12 175 GLU A O 1
ATOM 1406 N N . HIS A 1 176 ? 15.221 -0.944 -14.871 1.00 97.94 176 HIS A N 1
ATOM 1407 C CA . HIS A 1 176 ? 15.223 0.036 -13.786 1.00 97.94 176 HIS A CA 1
ATOM 1408 C C . HIS A 1 176 ? 13.920 0.839 -13.712 1.00 97.94 176 HIS A C 1
ATOM 1410 O O . HIS A 1 176 ? 13.399 1.038 -12.616 1.00 97.94 176 HIS A O 1
ATOM 1416 N N . GLN A 1 177 ? 13.344 1.242 -14.847 1.00 98.12 177 GLN A N 1
ATOM 1417 C CA . GLN A 1 177 ? 12.047 1.924 -14.886 1.00 98.12 177 GLN A CA 1
ATOM 1418 C C . GLN A 1 177 ? 10.924 1.052 -14.315 1.00 98.12 177 GLN A C 1
ATOM 1420 O O . GLN A 1 177 ? 10.149 1.524 -13.479 1.00 98.12 177 GLN A O 1
ATOM 1425 N N . LYS A 1 178 ? 10.865 -0.235 -14.690 1.00 98.06 178 LYS A N 1
ATOM 1426 C CA . LYS A 1 178 ? 9.909 -1.186 -14.098 1.00 98.06 178 LYS A CA 1
ATOM 1427 C C . LYS A 1 178 ? 10.108 -1.295 -12.588 1.00 98.06 178 LYS A C 1
ATOM 1429 O O . LYS A 1 178 ? 9.136 -1.256 -11.836 1.00 98.06 178 LYS A O 1
ATOM 1434 N N . ARG A 1 179 ? 11.360 -1.398 -12.128 1.00 97.62 179 ARG A N 1
ATOM 1435 C CA . ARG A 1 179 ? 11.668 -1.501 -10.696 1.00 97.62 179 ARG A CA 1
ATOM 1436 C C . ARG A 1 179 ? 11.242 -0.252 -9.927 1.00 97.62 179 ARG A C 1
ATOM 1438 O O . ARG A 1 179 ? 10.667 -0.390 -8.851 1.00 97.62 179 ARG A O 1
ATOM 1445 N N . ILE A 1 180 ? 11.481 0.937 -10.480 1.00 98.19 180 ILE A N 1
ATOM 1446 C CA . ILE A 1 180 ? 11.030 2.211 -9.904 1.00 98.19 180 ILE A CA 1
ATOM 1447 C C . ILE A 1 180 ? 9.505 2.236 -9.795 1.00 98.19 180 ILE A C 1
ATOM 1449 O O . ILE A 1 180 ? 8.985 2.579 -8.739 1.00 98.19 180 ILE A O 1
ATOM 1453 N N . HIS A 1 181 ? 8.785 1.816 -10.837 1.00 98.12 181 HIS A N 1
ATOM 1454 C CA . HIS A 1 181 ? 7.323 1.771 -10.811 1.00 98.12 181 HIS A CA 1
ATOM 1455 C C . HIS A 1 181 ? 6.784 0.821 -9.728 1.00 98.12 181 HIS A C 1
ATOM 1457 O O . HIS A 1 181 ? 5.829 1.153 -9.026 1.00 98.12 181 HIS A O 1
ATOM 1463 N N . ILE A 1 182 ? 7.404 -0.353 -9.559 1.00 98.00 182 ILE A N 1
ATOM 1464 C CA . ILE A 1 182 ? 7.045 -1.292 -8.484 1.00 98.00 182 ILE A CA 1
ATOM 1465 C C . ILE A 1 182 ? 7.251 -0.630 -7.117 1.00 98.00 182 ILE A C 1
ATOM 1467 O O . ILE A 1 182 ? 6.323 -0.610 -6.310 1.00 98.00 182 ILE A O 1
ATOM 1471 N N . LEU A 1 183 ? 8.419 -0.026 -6.881 1.00 98.12 183 LEU A N 1
ATOM 1472 C CA . LEU A 1 183 ? 8.725 0.648 -5.615 1.00 98.12 183 LEU A CA 1
ATOM 1473 C C . LEU A 1 183 ? 7.777 1.822 -5.325 1.00 98.12 183 LEU A C 1
ATOM 1475 O O . LEU A 1 183 ? 7.349 1.994 -4.187 1.00 98.12 183 LEU A O 1
ATOM 1479 N N . ASP A 1 184 ? 7.402 2.606 -6.338 1.00 98.19 184 ASP A N 1
ATOM 1480 C CA . ASP A 1 184 ? 6.425 3.693 -6.189 1.00 98.19 184 ASP A CA 1
ATOM 1481 C C . ASP A 1 184 ? 5.040 3.159 -5.787 1.00 98.19 184 ASP A C 1
ATOM 1483 O O . ASP A 1 184 ? 4.378 3.706 -4.902 1.00 98.19 184 ASP A O 1
ATOM 1487 N N . SER A 1 185 ? 4.619 2.035 -6.377 1.00 97.81 185 SER A N 1
ATOM 1488 C CA . SER A 1 185 ? 3.359 1.383 -6.009 1.00 97.81 185 SER A CA 1
ATOM 1489 C C . SER A 1 185 ? 3.372 0.844 -4.572 1.00 97.81 185 SER A C 1
ATOM 1491 O O . SER A 1 185 ? 2.398 1.025 -3.838 1.00 97.81 185 SER A O 1
ATOM 1493 N N . GLU A 1 186 ? 4.488 0.249 -4.137 1.00 97.94 186 GLU A N 1
ATOM 1494 C CA . GLU A 1 186 ? 4.679 -0.233 -2.766 1.00 97.94 186 GLU A CA 1
ATOM 1495 C C . GLU A 1 186 ? 4.676 0.931 -1.762 1.00 97.94 186 GLU A C 1
ATOM 1497 O O . GLU A 1 186 ? 4.021 0.843 -0.720 1.00 97.94 186 GLU A O 1
ATOM 1502 N N . ASN A 1 187 ? 5.322 2.055 -2.095 1.00 97.94 187 ASN A N 1
ATOM 1503 C CA . ASN A 1 187 ? 5.311 3.265 -1.269 1.00 97.94 187 ASN A CA 1
ATOM 1504 C C . ASN A 1 187 ? 3.894 3.811 -1.071 1.00 97.94 187 ASN A C 1
ATOM 1506 O O . ASN A 1 187 ? 3.490 4.051 0.065 1.00 97.94 187 ASN A O 1
ATOM 1510 N N . LYS A 1 188 ? 3.097 3.921 -2.140 1.00 98.25 188 LYS A N 1
ATOM 1511 C CA . LYS A 1 188 ? 1.695 4.372 -2.043 1.00 98.25 188 LYS A CA 1
ATOM 1512 C C . LYS A 1 188 ? 0.850 3.458 -1.154 1.00 98.25 188 LYS A C 1
ATOM 1514 O O . LYS A 1 188 ? 0.022 3.931 -0.373 1.00 98.25 188 LYS A O 1
ATOM 1519 N N . GLN A 1 189 ? 1.066 2.142 -1.226 1.00 97.94 189 GLN A N 1
ATOM 1520 C CA . GLN A 1 189 ? 0.390 1.194 -0.335 1.00 97.94 189 GLN A CA 1
ATOM 1521 C C . GLN A 1 189 ? 0.804 1.381 1.131 1.00 97.94 189 GLN A C 1
ATOM 1523 O O . GLN A 1 189 ? -0.041 1.294 2.026 1.00 97.94 189 GLN A O 1
ATOM 1528 N N . LEU A 1 190 ? 2.089 1.630 1.392 1.00 98.06 190 LEU A N 1
ATOM 1529 C CA . LEU A 1 190 ? 2.591 1.901 2.739 1.00 98.06 190 LEU A CA 1
ATOM 1530 C C . LEU A 1 190 ? 2.038 3.215 3.299 1.00 98.06 190 LEU A C 1
ATOM 1532 O O . LEU A 1 190 ? 1.590 3.230 4.444 1.00 98.06 190 LEU A O 1
ATOM 1536 N N . GLU A 1 191 ? 1.986 4.279 2.501 1.00 98.19 191 GLU A N 1
ATOM 1537 C CA . GLU A 1 191 ? 1.375 5.557 2.889 1.00 98.19 191 GLU A CA 1
ATOM 1538 C C . GLU A 1 191 ? -0.100 5.390 3.267 1.00 98.19 191 GLU A C 1
ATOM 1540 O O . GLU A 1 191 ? -0.533 5.858 4.321 1.00 98.19 191 GLU A O 1
ATOM 1545 N N . SER A 1 192 ? -0.866 4.639 2.468 1.00 98.00 192 SER A N 1
ATOM 1546 C CA . SER A 1 192 ? -2.260 4.315 2.793 1.00 98.00 192 SER A CA 1
ATOM 1547 C C . SER A 1 192 ? -2.383 3.558 4.123 1.00 98.00 192 SER A C 1
ATOM 1549 O O . SER A 1 192 ? -3.216 3.907 4.963 1.00 98.00 192 SER A O 1
ATOM 1551 N N . LYS A 1 193 ? -1.517 2.564 4.371 1.00 97.44 193 LYS A N 1
ATOM 1552 C CA . LYS A 1 193 ? -1.489 1.832 5.649 1.00 97.44 193 LYS A CA 1
ATOM 1553 C C . LYS A 1 193 ? -1.155 2.744 6.830 1.00 97.44 193 LYS A C 1
ATOM 1555 O O . LYS A 1 193 ? -1.780 2.607 7.880 1.00 97.44 193 LYS A O 1
ATOM 1560 N N . ILE A 1 194 ? -0.203 3.664 6.670 1.00 97.75 194 ILE A N 1
ATOM 1561 C CA . ILE A 1 194 ? 0.163 4.641 7.705 1.00 97.75 194 ILE A CA 1
ATOM 1562 C C . ILE A 1 194 ? -1.029 5.541 8.036 1.00 97.75 194 ILE A C 1
ATOM 1564 O O . ILE A 1 194 ? -1.334 5.721 9.215 1.00 97.75 194 ILE A O 1
ATOM 1568 N N . ASN A 1 195 ? -1.738 6.048 7.026 1.00 97.69 195 ASN A N 1
ATOM 1569 C CA . ASN A 1 195 ? -2.922 6.884 7.234 1.00 97.69 195 ASN A CA 1
ATOM 1570 C C . ASN A 1 195 ? -4.024 6.121 7.981 1.00 97.69 195 ASN A C 1
ATOM 1572 O O . ASN A 1 195 ? -4.514 6.599 9.002 1.00 97.69 195 ASN A O 1
ATOM 1576 N N . ASN A 1 196 ? -4.316 4.885 7.566 1.00 97.94 196 ASN A N 1
ATOM 1577 C CA . ASN A 1 196 ? -5.300 4.038 8.245 1.00 97.94 196 ASN A CA 1
ATOM 1578 C C . ASN A 1 196 ? -4.934 3.775 9.714 1.00 97.94 196 ASN A C 1
ATOM 1580 O O . ASN A 1 196 ? -5.797 3.793 10.590 1.00 97.94 196 ASN A O 1
ATOM 1584 N N . LEU A 1 197 ? -3.654 3.521 10.006 1.00 97.31 197 LEU A N 1
ATOM 1585 C CA . LEU A 1 197 ? -3.185 3.335 11.382 1.00 97.31 197 LEU A CA 1
ATOM 1586 C C . LEU A 1 197 ? -3.274 4.630 12.196 1.00 97.31 197 LEU A C 1
ATOM 1588 O O . LEU A 1 197 ? -3.653 4.583 13.363 1.00 97.31 197 LEU A O 1
ATOM 1592 N N . SER A 1 198 ? -2.963 5.775 11.587 1.00 97.31 198 SER A N 1
ATOM 1593 C CA . SER A 1 198 ? -3.099 7.092 12.216 1.00 97.31 198 SER A CA 1
ATOM 1594 C C . SER A 1 198 ? -4.543 7.362 12.638 1.00 97.31 198 SER A C 1
ATOM 1596 O O . SER A 1 198 ? -4.792 7.766 13.774 1.00 97.31 198 SER A O 1
ATOM 1598 N N . ASP A 1 199 ? -5.508 7.061 11.771 1.00 97.81 199 ASP A N 1
ATOM 1599 C CA . ASP A 1 199 ? -6.923 7.252 12.085 1.00 97.81 199 ASP A CA 1
ATOM 1600 C C . ASP A 1 199 ? -7.413 6.283 13.167 1.00 97.81 199 ASP A C 1
ATOM 1602 O O . ASP A 1 199 ? -8.108 6.707 14.091 1.00 97.81 199 ASP A O 1
ATOM 1606 N N . LYS A 1 200 ? -6.954 5.022 13.154 1.00 96.94 200 LYS A N 1
ATOM 1607 C CA . LYS A 1 200 ? -7.212 4.079 14.258 1.00 96.94 200 LYS A CA 1
ATOM 1608 C C . LYS A 1 200 ? -6.659 4.574 15.594 1.00 96.94 200 LYS A C 1
ATOM 1610 O O . LYS A 1 200 ? -7.314 4.420 16.619 1.00 96.94 200 LYS A O 1
ATOM 1615 N N . ILE A 1 201 ? -5.468 5.173 15.603 1.00 96.44 201 ILE A N 1
ATOM 1616 C CA . ILE A 1 201 ? -4.888 5.747 16.825 1.00 96.44 201 ILE A CA 1
ATOM 1617 C C . ILE A 1 201 ? -5.757 6.897 17.341 1.00 96.44 201 ILE A C 1
ATOM 1619 O O . ILE A 1 201 ? -6.017 6.958 18.540 1.00 96.44 201 ILE A O 1
ATOM 1623 N N . LYS A 1 202 ? -6.232 7.789 16.462 1.00 97.62 202 LYS A N 1
ATOM 1624 C CA . LYS A 1 202 ? -7.131 8.885 16.864 1.00 97.62 202 LYS A CA 1
ATOM 1625 C C . LYS A 1 202 ? -8.422 8.354 17.481 1.00 97.62 202 LYS A C 1
ATOM 1627 O O . LYS A 1 202 ? -8.835 8.856 18.522 1.00 97.62 202 LYS A O 1
ATOM 1632 N N . ASP A 1 203 ? -9.024 7.336 16.870 1.00 97.81 203 ASP A N 1
ATOM 1633 C CA . ASP A 1 203 ? -10.243 6.718 17.390 1.00 97.81 203 ASP A CA 1
ATOM 1634 C C . ASP A 1 203 ? -10.016 6.087 18.773 1.00 97.81 203 ASP A C 1
ATOM 1636 O O . ASP A 1 203 ? -10.745 6.374 19.720 1.00 97.81 203 ASP A O 1
ATOM 1640 N N . LEU A 1 204 ? -8.926 5.333 18.945 1.00 96.38 204 LEU A N 1
ATOM 1641 C CA . LEU A 1 204 ? -8.563 4.752 20.241 1.00 96.38 204 LEU A CA 1
ATOM 1642 C C . LEU A 1 204 ? -8.331 5.812 21.326 1.00 96.38 204 LEU A C 1
ATOM 1644 O O . LEU A 1 204 ? -8.725 5.610 22.473 1.00 96.38 204 LEU A O 1
ATOM 1648 N N . VAL A 1 205 ? -7.724 6.951 20.981 1.00 96.44 205 VAL A N 1
ATOM 1649 C CA . VAL A 1 205 ? -7.556 8.074 21.916 1.00 96.44 205 VAL A CA 1
ATOM 1650 C C . VAL A 1 205 ? -8.912 8.652 22.330 1.00 96.44 205 VAL A C 1
ATOM 1652 O O . VAL A 1 205 ? -9.118 8.941 23.508 1.00 96.44 205 VAL A O 1
ATOM 1655 N N . LEU A 1 206 ? -9.864 8.784 21.401 1.00 97.62 206 LEU A N 1
ATOM 1656 C CA . LEU A 1 206 ? -11.220 9.236 21.727 1.00 97.62 206 LEU A CA 1
ATOM 1657 C C . LEU A 1 206 ? -11.939 8.247 22.649 1.00 97.62 206 LEU A C 1
ATOM 1659 O O . LEU A 1 206 ? -12.539 8.669 23.639 1.00 97.62 206 LEU A O 1
ATOM 1663 N N . GLN A 1 207 ? -11.845 6.946 22.367 1.00 96.19 207 GLN A N 1
ATOM 1664 C CA . GLN A 1 207 ? -12.423 5.904 23.218 1.00 96.19 207 GLN A CA 1
ATOM 1665 C C . GLN A 1 207 ? -11.815 5.915 24.629 1.00 96.19 207 GLN A C 1
ATOM 1667 O O . GLN A 1 207 ? -12.542 5.786 25.615 1.00 96.19 207 GLN A O 1
ATOM 1672 N N . LEU A 1 208 ? -10.499 6.121 24.738 1.00 95.94 208 LEU A N 1
ATOM 1673 C CA . LEU A 1 208 ? -9.807 6.229 26.022 1.00 95.94 208 LEU A CA 1
ATOM 1674 C C . LEU A 1 208 ? -10.314 7.432 26.826 1.00 95.94 208 LEU A C 1
ATOM 1676 O O . LEU A 1 208 ? -10.710 7.260 27.975 1.00 95.94 208 LEU A O 1
ATOM 1680 N N . ASN A 1 209 ? -10.414 8.609 26.205 1.00 95.94 209 ASN A N 1
ATOM 1681 C CA . ASN A 1 209 ? -10.949 9.806 26.862 1.00 95.94 209 ASN A CA 1
ATOM 1682 C C . ASN A 1 209 ? -12.403 9.606 27.331 1.00 95.94 209 ASN A C 1
ATOM 1684 O O . ASN A 1 209 ? -12.790 10.049 28.411 1.00 95.94 209 ASN A O 1
ATOM 1688 N N . GLN A 1 210 ? -13.231 8.916 26.538 1.00 96.31 210 GLN A N 1
ATOM 1689 C CA . GLN A 1 210 ? -14.600 8.577 26.938 1.00 96.31 210 GLN A CA 1
ATOM 1690 C C . GLN A 1 210 ? -14.632 7.630 28.143 1.00 96.31 210 GLN A C 1
ATOM 1692 O O . GLN A 1 210 ? -15.470 7.798 29.031 1.00 96.31 210 GLN A O 1
ATOM 1697 N N . ALA A 1 211 ? -13.741 6.638 28.183 1.00 93.00 211 ALA A N 1
ATOM 1698 C CA . ALA A 1 211 ? -13.628 5.719 29.310 1.00 93.00 211 ALA A CA 1
ATOM 1699 C C . ALA A 1 211 ? -13.157 6.438 30.584 1.00 93.00 211 ALA A C 1
ATOM 1701 O O . ALA A 1 211 ? -13.732 6.221 31.651 1.00 93.00 211 ALA A O 1
ATOM 1702 N N . GLU A 1 212 ? -12.178 7.338 30.472 1.00 94.31 212 GLU A N 1
ATOM 1703 C CA . GLU A 1 212 ? -11.715 8.174 31.585 1.00 94.31 212 GLU A CA 1
ATOM 1704 C C . GLU A 1 212 ? -12.843 9.050 32.141 1.00 94.31 212 GLU A C 1
ATOM 1706 O O . GLU A 1 212 ? -13.070 9.059 33.350 1.00 94.31 212 GLU A O 1
ATOM 1711 N N . ASN A 1 213 ? -13.620 9.706 31.274 1.00 94.81 213 ASN A N 1
ATOM 1712 C CA . ASN A 1 213 ? -14.764 10.514 31.705 1.00 94.81 213 ASN A CA 1
ATOM 1713 C C . ASN A 1 213 ? -15.813 9.684 32.460 1.00 94.81 213 ASN A C 1
ATOM 1715 O O . ASN A 1 213 ? -16.295 10.113 33.508 1.00 94.81 213 ASN A O 1
ATOM 1719 N N . LYS A 1 214 ? -16.124 8.471 31.981 1.00 93.81 214 LYS A N 1
ATOM 1720 C CA . LYS A 1 214 ? -17.040 7.550 32.678 1.00 93.81 214 LYS A CA 1
ATOM 1721 C C . LYS A 1 214 ? -16.507 7.130 34.048 1.00 93.81 214 LYS A C 1
ATOM 1723 O O . LYS A 1 214 ? -17.283 7.021 34.993 1.00 93.81 214 LYS A O 1
ATOM 1728 N N . LEU A 1 215 ? -15.199 6.904 34.175 1.00 91.44 215 LEU A N 1
ATOM 1729 C CA . LEU A 1 215 ? -14.578 6.585 35.463 1.00 91.44 215 LEU A CA 1
ATOM 1730 C C . LEU A 1 215 ? -14.659 7.762 36.438 1.00 91.44 215 LEU A C 1
ATOM 1732 O O . LEU A 1 215 ? -14.973 7.557 37.612 1.00 91.44 215 LEU A O 1
ATOM 1736 N N . VAL A 1 216 ? -14.420 8.987 35.964 1.00 93.19 216 VAL A N 1
ATOM 1737 C CA . VAL A 1 216 ? -14.573 10.204 36.775 1.00 93.19 216 VAL A CA 1
ATOM 1738 C C . VAL A 1 216 ? -16.021 10.359 37.243 1.00 93.19 216 VAL A C 1
ATOM 1740 O O . VAL A 1 216 ? -16.257 10.594 38.429 1.00 93.19 216 VAL A O 1
ATOM 1743 N N . GLU A 1 217 ? -16.991 10.160 36.350 1.00 93.19 217 GLU A N 1
ATOM 1744 C CA . GLU A 1 217 ? -18.419 10.212 36.677 1.00 93.19 217 GLU A CA 1
ATOM 1745 C C . GLU A 1 217 ? -18.808 9.147 37.713 1.00 93.19 217 GLU A C 1
ATOM 1747 O O . GLU A 1 217 ? -19.410 9.472 38.735 1.00 93.19 217 GLU A O 1
ATOM 1752 N N . MET A 1 218 ? -18.397 7.889 37.515 1.00 89.44 218 MET A N 1
ATOM 1753 C CA . MET A 1 218 ? -18.623 6.813 38.489 1.00 89.44 218 MET A CA 1
ATOM 1754 C C . MET A 1 218 ? -18.005 7.132 39.852 1.00 89.44 218 MET A C 1
ATOM 1756 O O . MET A 1 218 ? -18.645 6.921 40.880 1.00 89.44 218 MET A O 1
ATOM 1760 N N . THR A 1 219 ? -16.784 7.670 39.872 1.00 87.88 219 THR A N 1
ATOM 1761 C CA . THR A 1 219 ? -16.096 8.043 41.117 1.00 87.88 219 THR A CA 1
ATOM 1762 C C . THR A 1 219 ? -16.838 9.165 41.843 1.00 87.88 219 THR A C 1
ATOM 1764 O O . THR A 1 219 ? -17.033 9.089 43.055 1.00 87.88 219 THR A O 1
ATOM 1767 N N . SER A 1 220 ? -17.307 10.178 41.108 1.00 87.44 220 SER A N 1
ATOM 1768 C CA . SER A 1 220 ? -18.145 11.256 41.646 1.00 87.44 220 SER A CA 1
ATOM 1769 C C . SER A 1 220 ? -19.455 10.715 42.225 1.00 87.44 220 SER A C 1
ATOM 1771 O O . SER A 1 220 ? -19.816 11.037 43.355 1.00 87.44 220 SER A O 1
ATOM 1773 N N . ASN A 1 221 ? -20.128 9.817 41.502 1.00 84.12 221 ASN A N 1
ATOM 1774 C CA . ASN A 1 221 ? -21.364 9.186 41.960 1.00 84.12 221 ASN A CA 1
ATOM 1775 C C . ASN A 1 221 ? -21.150 8.369 43.241 1.00 84.12 221 ASN A C 1
ATOM 1777 O O . ASN A 1 221 ? -21.948 8.480 44.168 1.00 84.12 221 ASN A O 1
ATOM 1781 N N . LEU A 1 222 ? -20.055 7.609 43.340 1.00 80.25 222 LEU A N 1
ATOM 1782 C CA . LEU A 1 222 ? -19.701 6.871 44.558 1.00 80.25 222 LEU A CA 1
ATOM 1783 C C . LEU A 1 222 ? -19.406 7.801 45.742 1.00 80.25 222 LEU A C 1
ATOM 1785 O O . LEU A 1 222 ? -19.846 7.525 46.858 1.00 80.25 222 LEU A O 1
ATOM 1789 N N . LEU A 1 223 ? -18.701 8.914 45.515 1.00 80.38 223 LEU A N 1
ATOM 1790 C CA . LEU A 1 223 ? -18.473 9.932 46.547 1.00 80.38 223 LEU A CA 1
ATOM 1791 C C . LEU A 1 223 ? -19.791 10.561 47.014 1.00 80.38 223 LEU A C 1
ATOM 1793 O O . LEU A 1 223 ? -20.004 10.712 48.215 1.00 80.38 223 LEU A O 1
ATOM 1797 N N . ASN A 1 224 ? -20.691 10.878 46.082 1.00 77.44 224 ASN A N 1
ATOM 1798 C CA . ASN A 1 224 ? -22.007 11.428 46.396 1.00 77.44 224 ASN A CA 1
ATOM 1799 C C . ASN A 1 224 ? -22.860 10.432 47.194 1.00 77.44 224 ASN A C 1
ATOM 1801 O O . ASN A 1 224 ? -23.452 10.823 48.196 1.00 77.44 224 ASN A O 1
ATOM 1805 N N . LEU A 1 225 ? -22.872 9.150 46.813 1.00 75.25 225 LEU A N 1
ATOM 1806 C CA . LEU A 1 225 ? -23.565 8.093 47.559 1.00 75.25 225 LEU A CA 1
ATOM 1807 C C . LEU A 1 225 ? -23.027 7.957 48.992 1.00 75.25 225 LEU A C 1
ATOM 1809 O O . LEU A 1 225 ? -23.810 7.968 49.939 1.00 75.25 225 LEU A O 1
ATOM 1813 N N . ASN A 1 226 ? -21.702 7.936 49.166 1.00 71.69 226 ASN A N 1
ATOM 1814 C CA . ASN A 1 226 ? -21.064 7.877 50.488 1.00 71.69 226 ASN A CA 1
ATOM 1815 C C . ASN A 1 226 ? -21.411 9.105 51.360 1.00 71.69 226 ASN A C 1
ATOM 1817 O O . ASN A 1 226 ? -21.590 8.997 52.573 1.00 71.69 226 ASN A O 1
ATOM 1821 N N . ASN A 1 227 ? -21.560 10.283 50.747 1.00 66.50 227 ASN A N 1
ATOM 1822 C CA . ASN A 1 227 ? -21.949 11.503 51.457 1.00 66.50 227 ASN A CA 1
ATOM 1823 C C . ASN A 1 227 ? -23.437 11.518 51.860 1.00 66.50 227 ASN A C 1
ATOM 1825 O O . ASN A 1 227 ? -23.771 12.062 52.912 1.00 66.50 227 ASN A O 1
ATOM 1829 N N . ILE A 1 228 ? -24.322 10.906 51.065 1.00 62.00 228 ILE A N 1
ATOM 1830 C CA . ILE A 1 228 ? -25.763 10.809 51.357 1.00 62.00 228 ILE A CA 1
ATOM 1831 C C . ILE A 1 228 ? -26.031 9.859 52.540 1.00 62.00 228 ILE A C 1
ATOM 1833 O O . ILE A 1 228 ? -26.899 10.143 53.367 1.00 62.00 228 ILE A O 1
ATOM 1837 N N . GLU A 1 229 ? -25.254 8.780 52.687 1.00 55.88 229 GLU A N 1
ATOM 1838 C CA . GLU A 1 229 ? -25.440 7.793 53.765 1.00 55.88 229 GLU A CA 1
ATOM 1839 C C . GLU A 1 229 ? -25.110 8.322 55.173 1.00 55.88 229 GLU A C 1
ATOM 1841 O O . GLU A 1 229 ? -25.685 7.846 56.151 1.00 55.88 229 GLU A O 1
ATOM 1846 N N . ARG A 1 230 ? -24.237 9.331 55.317 1.00 55.06 230 ARG A N 1
ATOM 1847 C CA . ARG A 1 230 ? -23.860 9.855 56.648 1.00 55.06 230 ARG A CA 1
ATOM 1848 C C . ARG A 1 230 ? -24.856 10.837 57.267 1.00 55.06 230 ARG A C 1
ATOM 1850 O O . ARG A 1 230 ? -24.828 11.000 58.482 1.00 55.06 230 ARG A O 1
ATOM 1857 N N . GLY A 1 231 ? -25.675 11.519 56.465 1.00 53.94 231 GLY A N 1
ATOM 1858 C CA . GLY A 1 231 ? -26.493 12.645 56.941 1.00 53.94 231 GLY A CA 1
ATOM 1859 C C . GLY A 1 231 ? -27.930 12.297 57.333 1.00 53.94 231 GLY A C 1
ATOM 1860 O O . GLY A 1 231 ? -28.471 12.923 58.237 1.00 53.94 231 GLY A O 1
ATOM 1861 N N . ASN A 1 232 ? -28.538 11.304 56.674 1.00 55.59 232 ASN A N 1
ATOM 1862 C CA . ASN A 1 232 ? -29.995 11.097 56.714 1.00 55.59 232 ASN A CA 1
ATOM 1863 C C . ASN A 1 232 ? -30.440 9.697 57.160 1.00 55.59 232 ASN A C 1
ATOM 1865 O O . ASN A 1 232 ? -31.640 9.443 57.250 1.00 55.59 232 ASN A O 1
ATOM 1869 N N . PHE A 1 233 ? -29.514 8.781 57.450 1.00 56.19 233 PHE A N 1
ATOM 1870 C CA . PHE A 1 233 ? -29.881 7.506 58.058 1.00 56.19 233 PHE A CA 1
ATOM 1871 C C . PHE A 1 233 ? -30.044 7.702 59.566 1.00 56.19 233 PHE A C 1
ATOM 1873 O O . PHE A 1 233 ? -29.118 7.483 60.347 1.00 56.19 233 PHE A O 1
ATOM 1880 N N . GLU A 1 234 ? -31.245 8.095 60.000 1.00 59.38 234 GLU A N 1
ATOM 1881 C CA . GLU A 1 234 ? -31.671 7.753 61.355 1.00 59.38 234 GLU A CA 1
ATOM 1882 C C . GLU A 1 234 ? -31.530 6.235 61.480 1.00 59.38 234 GLU A C 1
ATOM 1884 O O . GLU A 1 234 ? -32.257 5.481 60.825 1.00 59.38 234 GLU A O 1
ATOM 1889 N N . GLN A 1 235 ? -30.565 5.785 62.288 1.00 66.44 235 GLN A N 1
ATOM 1890 C CA . GLN A 1 235 ? -30.278 4.376 62.567 1.00 66.44 235 GLN A CA 1
ATOM 1891 C C . GLN A 1 235 ? -31.388 3.741 63.427 1.00 66.44 235 GLN A C 1
ATOM 1893 O O . GLN A 1 235 ? -31.130 3.058 64.415 1.00 66.44 235 GLN A O 1
ATOM 1898 N N . SER A 1 236 ? -32.647 3.984 63.075 1.00 73.81 236 SER A N 1
ATOM 1899 C CA . SER A 1 236 ? -33.786 3.266 63.617 1.00 73.81 236 SER A CA 1
ATOM 1900 C C . SER A 1 236 ? -33.855 1.888 62.969 1.00 73.81 236 SER A C 1
ATOM 1902 O O . SER A 1 236 ? -33.646 1.731 61.763 1.00 73.81 236 SER A O 1
ATOM 1904 N N . LYS A 1 237 ? -34.194 0.878 63.771 1.00 79.19 237 LYS A N 1
ATOM 1905 C CA . LYS A 1 237 ? -34.413 -0.499 63.312 1.00 79.19 237 LYS A CA 1
ATOM 1906 C C . LYS A 1 237 ? -35.437 -0.567 62.168 1.00 79.19 237 LYS A C 1
ATOM 1908 O O . LYS A 1 237 ? -35.257 -1.336 61.234 1.00 79.19 237 LYS A O 1
ATOM 1913 N N . GLU A 1 238 ? -36.447 0.301 62.199 1.00 76.88 238 GLU A N 1
ATOM 1914 C CA . GLU A 1 238 ? -37.491 0.366 61.170 1.00 76.88 238 GLU A CA 1
ATOM 1915 C C . GLU A 1 238 ? -36.957 0.837 59.804 1.00 76.88 238 GLU A C 1
ATOM 1917 O O . GLU A 1 238 ? -37.392 0.352 58.760 1.00 76.88 238 GLU A O 1
ATOM 1922 N N . ASN A 1 239 ? -35.977 1.747 59.792 1.00 77.31 239 ASN A N 1
ATOM 1923 C CA . ASN A 1 239 ? -35.355 2.223 58.553 1.00 77.31 239 ASN A CA 1
ATOM 1924 C C . ASN A 1 239 ? -34.449 1.152 57.933 1.00 77.31 239 ASN A C 1
ATOM 1926 O O . ASN A 1 239 ? -34.419 1.010 56.711 1.00 77.31 239 ASN A O 1
ATOM 1930 N N . TRP A 1 240 ? -33.770 0.352 58.763 1.00 79.56 240 TRP A N 1
ATOM 1931 C CA . TRP A 1 240 ? -33.015 -0.813 58.301 1.00 79.56 240 TRP A CA 1
ATOM 1932 C C . TRP A 1 240 ? -33.919 -1.870 57.674 1.00 79.56 240 TRP A C 1
ATOM 1934 O O . TRP A 1 240 ? -33.607 -2.350 56.588 1.00 79.56 240 TRP A O 1
ATOM 1944 N N . ASP A 1 241 ? -35.057 -2.179 58.298 1.00 82.75 241 ASP A N 1
ATOM 1945 C CA . ASP A 1 241 ? -36.015 -3.141 57.746 1.00 82.75 241 ASP A CA 1
ATOM 1946 C C . ASP A 1 241 ? -36.581 -2.659 56.394 1.00 82.75 241 ASP A C 1
ATOM 1948 O O . ASP A 1 241 ? -36.642 -3.439 55.440 1.00 82.75 241 ASP A O 1
ATOM 1952 N N . LYS A 1 242 ? -36.897 -1.359 56.258 1.00 82.25 242 LYS A N 1
ATOM 1953 C CA . LYS A 1 242 ? -37.321 -0.752 54.978 1.00 82.25 242 LYS A CA 1
ATOM 1954 C C . LYS A 1 242 ? -36.233 -0.832 53.903 1.00 82.25 242 LYS A C 1
ATOM 1956 O O . LYS A 1 242 ? -36.532 -1.213 52.772 1.00 82.25 242 LYS A O 1
ATOM 1961 N N . ALA A 1 243 ? -34.981 -0.519 54.241 1.00 78.56 243 ALA A N 1
ATOM 1962 C CA . ALA A 1 243 ? -33.854 -0.615 53.309 1.00 78.56 243 ALA A CA 1
ATOM 1963 C C . ALA A 1 243 ? -33.604 -2.065 52.862 1.00 78.56 243 ALA A C 1
ATOM 1965 O O . ALA A 1 243 ? -33.373 -2.334 51.684 1.00 78.56 243 ALA A O 1
ATOM 1966 N N . LEU A 1 244 ? -33.717 -3.021 53.787 1.00 84.00 244 LEU A N 1
ATOM 1967 C CA . LEU A 1 244 ? -33.548 -4.445 53.506 1.00 84.00 244 LEU A CA 1
ATOM 1968 C C . LEU A 1 244 ? -34.675 -4.972 52.605 1.00 84.00 244 LEU A C 1
ATOM 1970 O O . LEU A 1 244 ? -34.419 -5.754 51.690 1.00 84.00 244 LEU A O 1
ATOM 1974 N N . GLN A 1 245 ? -35.908 -4.496 52.807 1.00 86.94 245 GLN A N 1
ATOM 1975 C CA . GLN A 1 245 ? -37.041 -4.803 51.934 1.00 86.94 245 GLN A CA 1
ATOM 1976 C C . GLN A 1 245 ? -36.866 -4.205 50.530 1.00 86.94 245 GLN A C 1
ATOM 1978 O O . GLN A 1 245 ? -37.097 -4.904 49.547 1.00 86.94 245 GLN A O 1
ATOM 1983 N N . GLN A 1 246 ? -36.404 -2.956 50.415 1.00 79.75 246 GLN A N 1
ATOM 1984 C CA . GLN A 1 246 ? -36.095 -2.343 49.118 1.00 79.75 246 GLN A CA 1
ATOM 1985 C C . GLN A 1 246 ? -34.969 -3.080 48.385 1.00 79.75 246 GLN A C 1
ATOM 1987 O O . GLN A 1 246 ? -35.098 -3.345 47.193 1.00 79.75 246 GLN A O 1
ATOM 1992 N N . ASN A 1 247 ? -33.909 -3.488 49.089 1.00 84.94 247 ASN A N 1
ATOM 1993 C CA . ASN A 1 247 ? -32.829 -4.280 48.498 1.00 84.94 247 ASN A CA 1
ATOM 1994 C C . ASN A 1 247 ? -33.324 -5.621 47.944 1.00 84.94 247 ASN A C 1
ATOM 1996 O O . ASN A 1 247 ? -32.907 -6.004 46.855 1.00 84.94 247 ASN A O 1
ATOM 2000 N N . ARG A 1 248 ? -34.260 -6.300 48.624 1.00 89.50 248 ARG A N 1
ATOM 2001 C CA . ARG A 1 248 ? -34.889 -7.522 48.084 1.00 89.50 248 ARG A CA 1
ATOM 2002 C C . ARG A 1 248 ? -35.642 -7.254 46.780 1.00 89.50 248 ARG A C 1
ATOM 2004 O O . ARG A 1 248 ? -35.472 -8.000 45.823 1.00 89.50 248 ARG A O 1
ATOM 20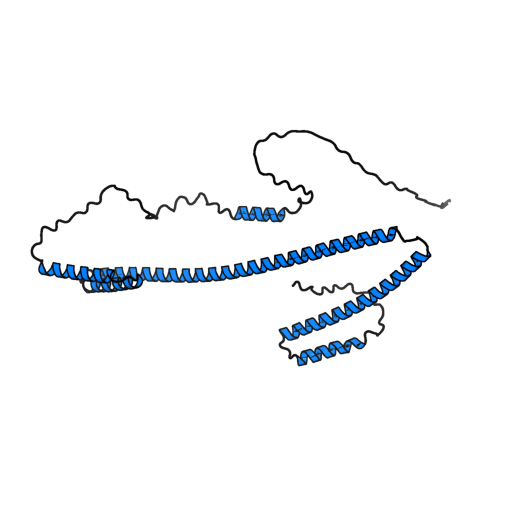11 N N . VAL A 1 249 ? -36.416 -6.168 46.719 1.00 89.00 249 VAL A N 1
ATOM 2012 C CA . VAL A 1 249 ? -37.133 -5.776 45.492 1.00 89.00 249 VAL A CA 1
ATOM 2013 C C . VAL A 1 249 ? -36.149 -5.471 44.357 1.00 89.00 249 VAL A C 1
ATOM 2015 O O . VAL A 1 249 ? -36.352 -5.916 43.228 1.00 89.00 249 VAL A O 1
ATOM 2018 N N . TYR A 1 250 ? -35.052 -4.761 44.639 1.00 88.12 250 TYR A N 1
ATOM 2019 C CA . TYR A 1 250 ? -34.022 -4.491 43.635 1.00 88.12 250 TYR A CA 1
ATOM 2020 C C . TYR A 1 250 ? -33.287 -5.755 43.177 1.00 88.12 250 TYR A C 1
ATOM 2022 O O . TYR A 1 250 ? -33.009 -5.883 41.986 1.00 88.12 250 TYR A O 1
ATOM 2030 N N . GLU A 1 251 ? -33.005 -6.704 44.073 1.00 86.88 251 GLU A N 1
ATOM 2031 C CA . GLU A 1 251 ? -32.441 -8.007 43.704 1.00 86.88 251 GLU A CA 1
ATOM 2032 C C . GLU A 1 251 ? -33.373 -8.796 42.777 1.00 86.88 251 GLU A C 1
ATOM 2034 O O . GLU A 1 251 ? -32.911 -9.372 41.791 1.00 86.88 251 GLU A O 1
ATOM 2039 N N . GLU A 1 252 ? -34.678 -8.813 43.056 1.00 89.62 252 GLU A N 1
ATOM 2040 C CA . GLU A 1 252 ? -35.676 -9.463 42.199 1.00 89.62 252 GLU A CA 1
ATOM 2041 C C . GLU A 1 252 ? -35.747 -8.801 40.818 1.00 89.62 252 GLU A C 1
ATOM 2043 O O . GLU A 1 252 ? -35.643 -9.492 39.801 1.00 89.62 252 GLU A O 1
ATOM 2048 N N . MET A 1 253 ? -35.812 -7.466 40.761 1.00 87.12 253 MET A N 1
ATOM 2049 C CA . MET A 1 253 ? -35.782 -6.725 39.494 1.00 87.12 253 MET A CA 1
ATOM 2050 C C . MET A 1 253 ? -34.479 -6.956 38.713 1.00 87.12 253 MET A C 1
ATOM 2052 O O . MET A 1 253 ? -34.502 -7.082 37.486 1.00 87.12 253 MET A O 1
ATOM 2056 N N . LEU A 1 254 ? -33.332 -7.044 39.397 1.00 83.19 254 LEU A N 1
ATOM 2057 C CA . LEU A 1 254 ? -32.042 -7.356 38.776 1.00 83.19 254 LEU A CA 1
ATOM 2058 C C . LEU A 1 254 ? -32.017 -8.770 38.199 1.00 83.19 254 LEU A C 1
ATOM 2060 O O . LEU A 1 254 ? -31.536 -8.955 37.078 1.00 83.19 254 LEU A O 1
ATOM 2064 N N . LYS A 1 255 ? -32.550 -9.760 38.924 1.00 90.38 255 LYS A N 1
ATOM 2065 C CA . LYS A 1 255 ? -32.692 -11.135 38.424 1.00 90.38 255 LYS A CA 1
ATOM 2066 C C . LYS A 1 255 ? -33.580 -11.166 37.181 1.00 90.38 255 LYS A C 1
ATOM 2068 O O . LYS A 1 255 ? -33.158 -11.703 36.158 1.00 90.38 255 LYS A O 1
ATOM 2073 N N . GLU A 1 256 ? -34.745 -10.520 37.222 1.00 90.94 256 GLU A N 1
ATOM 2074 C CA . GLU A 1 256 ? -35.666 -10.441 36.081 1.00 90.94 256 GLU A CA 1
ATOM 2075 C C . GLU A 1 256 ? -35.012 -9.766 34.861 1.00 90.94 256 GLU A C 1
ATOM 2077 O O . GLU A 1 256 ? -35.073 -10.274 33.737 1.00 90.94 256 GLU A O 1
ATOM 2082 N N . SER A 1 257 ? -34.328 -8.640 35.076 1.00 87.12 257 SER A N 1
ATOM 2083 C CA . SER A 1 257 ? -33.603 -7.923 34.023 1.00 87.12 257 SER A CA 1
ATOM 2084 C C . SER A 1 257 ? -32.467 -8.766 33.436 1.00 87.12 257 SER A C 1
ATOM 2086 O O . SER A 1 257 ? -32.300 -8.823 32.218 1.00 87.12 257 SER A O 1
ATOM 2088 N N . THR A 1 258 ? -31.731 -9.501 34.273 1.00 89.31 258 THR A N 1
ATOM 2089 C CA . THR A 1 258 ? -30.651 -10.400 33.835 1.00 89.31 258 THR A CA 1
ATOM 2090 C C . THR A 1 258 ? -31.184 -11.528 32.954 1.00 89.31 258 THR A C 1
ATOM 2092 O O . THR A 1 258 ? -30.599 -11.816 31.907 1.00 89.31 258 THR A O 1
ATOM 2095 N N . VAL A 1 259 ? -32.326 -12.121 33.321 1.00 91.19 259 VAL A N 1
ATOM 2096 C CA . VAL A 1 259 ? -33.013 -13.128 32.495 1.00 91.19 259 VAL A CA 1
ATOM 2097 C C . VAL A 1 259 ? -33.402 -12.534 31.137 1.00 91.19 259 VAL A C 1
ATOM 2099 O O . VAL A 1 259 ? -33.083 -13.122 30.101 1.00 91.19 259 VAL A O 1
ATOM 2102 N N . LYS A 1 260 ? -33.996 -11.331 31.109 1.00 88.94 260 LYS A N 1
ATOM 2103 C CA . LYS A 1 260 ? -34.349 -10.633 29.856 1.00 88.94 260 LYS A CA 1
ATOM 2104 C C . LYS A 1 260 ? -33.121 -10.322 28.995 1.00 88.94 260 LYS A C 1
ATOM 2106 O O . LYS A 1 260 ? -33.151 -10.544 27.786 1.00 88.94 260 LYS A O 1
ATOM 2111 N N . ILE A 1 261 ? -32.032 -9.837 29.591 1.00 90.56 261 ILE A N 1
ATOM 2112 C CA . ILE A 1 261 ? -30.781 -9.544 28.876 1.00 90.56 261 ILE A CA 1
ATOM 2113 C C . ILE A 1 261 ? -30.211 -10.817 28.251 1.00 90.56 261 ILE A C 1
ATOM 2115 O O . ILE A 1 261 ? -29.841 -10.803 27.078 1.00 90.56 261 ILE A O 1
ATOM 2119 N N . ASN A 1 262 ? -30.164 -11.922 28.998 1.00 86.81 262 ASN A N 1
ATOM 2120 C CA . ASN A 1 262 ? -29.677 -13.198 28.477 1.00 86.81 262 ASN A CA 1
ATOM 2121 C C . ASN A 1 262 ? -30.569 -13.732 27.351 1.00 86.81 262 ASN A C 1
ATOM 2123 O O . ASN A 1 262 ? -30.053 -14.200 26.335 1.00 86.81 262 ASN A O 1
ATOM 2127 N N . TYR A 1 263 ? -31.889 -13.577 27.472 1.00 88.31 263 TYR A N 1
ATOM 2128 C CA . TYR A 1 263 ? -32.830 -13.884 26.396 1.00 88.31 263 TYR A CA 1
ATOM 2129 C C . TYR A 1 263 ? -32.516 -13.090 25.115 1.00 88.31 263 TYR A C 1
ATOM 2131 O O . TYR A 1 263 ? -32.365 -13.677 24.039 1.00 88.31 263 TYR A O 1
ATOM 2139 N N . TYR A 1 264 ? -32.337 -11.768 25.215 1.00 89.00 264 TYR A N 1
ATOM 2140 C CA . TYR A 1 264 ? -32.015 -10.936 24.051 1.00 89.00 264 TYR A CA 1
ATOM 2141 C C . TYR A 1 264 ? -30.617 -11.203 23.482 1.00 89.00 264 TYR A C 1
ATOM 2143 O O . TYR A 1 264 ? -30.461 -11.200 22.261 1.00 89.00 264 TYR A O 1
ATOM 2151 N N . LYS A 1 265 ? -29.617 -11.499 24.324 1.00 88.88 265 LYS A N 1
ATOM 2152 C CA . LYS A 1 265 ? -28.280 -11.923 23.875 1.00 88.88 265 LYS A CA 1
ATOM 2153 C C . LYS A 1 265 ? -28.347 -13.213 23.063 1.00 88.88 265 LYS A C 1
ATOM 2155 O O . LYS A 1 265 ? -27.816 -13.256 21.959 1.00 88.88 265 LYS A O 1
ATOM 2160 N N . ASN A 1 266 ? -29.060 -14.227 23.556 1.00 85.94 266 ASN A N 1
ATOM 2161 C CA . ASN A 1 266 ? -29.248 -15.481 22.824 1.00 85.94 266 ASN A CA 1
ATOM 2162 C C . ASN A 1 266 ? -29.960 -15.253 21.485 1.00 85.94 266 ASN A C 1
ATOM 2164 O O . ASN A 1 266 ? -29.552 -15.811 20.467 1.00 85.94 266 ASN A O 1
ATOM 2168 N N . LYS A 1 267 ? -30.989 -14.395 21.459 1.00 86.06 267 LYS A N 1
ATOM 2169 C CA . LYS A 1 267 ? -31.682 -14.021 20.220 1.00 86.06 267 LYS A CA 1
ATOM 2170 C C . LYS A 1 267 ? -30.749 -13.319 19.226 1.00 86.06 267 LYS A C 1
ATOM 2172 O O . LYS A 1 267 ? -30.793 -13.624 18.037 1.00 86.06 267 LYS A O 1
ATOM 2177 N N . TYR A 1 268 ? -29.894 -12.418 19.710 1.00 86.75 268 TYR A N 1
ATOM 2178 C CA . TYR A 1 268 ? -28.910 -11.719 18.887 1.00 86.75 268 TYR A CA 1
ATOM 2179 C C . TYR A 1 268 ? -27.859 -12.671 18.306 1.00 86.75 268 TYR A C 1
ATOM 2181 O O . TYR A 1 268 ? -27.597 -12.605 17.110 1.00 86.75 268 TYR A O 1
ATOM 2189 N N . CYS A 1 269 ? -27.306 -13.593 19.103 1.00 87.00 269 CYS A N 1
ATOM 2190 C CA . CYS A 1 269 ? -26.337 -14.578 18.611 1.00 87.00 269 CYS A CA 1
ATOM 2191 C C . CYS A 1 269 ? -26.926 -15.442 17.488 1.00 87.00 269 CYS A C 1
ATOM 2193 O O . CYS A 1 269 ? -26.313 -15.560 16.431 1.00 87.00 269 CYS A O 1
ATOM 2195 N N . LYS A 1 270 ? -28.155 -15.953 17.662 1.00 86.25 270 LYS A N 1
ATOM 2196 C CA . LYS A 1 270 ? -28.847 -16.728 16.616 1.00 86.25 270 LYS A CA 1
ATOM 2197 C C . LYS A 1 270 ? -29.047 -15.918 15.330 1.00 86.25 270 LYS A C 1
ATOM 2199 O O . LYS A 1 270 ? -28.865 -16.445 14.237 1.00 86.25 270 LYS A O 1
ATOM 2204 N N . LEU A 1 271 ? -29.402 -14.637 15.450 1.00 85.38 271 LEU A N 1
ATOM 2205 C CA . LEU A 1 271 ? -29.545 -13.748 14.296 1.00 85.38 271 LEU A CA 1
ATOM 2206 C C . LEU A 1 271 ? -28.198 -13.498 13.602 1.00 85.38 271 LEU A C 1
ATOM 2208 O O . LEU A 1 271 ? -28.129 -13.529 12.378 1.00 85.38 271 LEU A O 1
ATOM 2212 N N . ALA A 1 272 ? -27.133 -13.273 14.373 1.00 86.38 272 ALA A N 1
ATOM 2213 C CA . ALA A 1 272 ? -25.793 -13.042 13.845 1.00 86.38 272 ALA A CA 1
ATOM 2214 C C . ALA A 1 272 ? -25.250 -14.266 13.091 1.00 86.38 272 ALA A C 1
ATOM 2216 O O . ALA A 1 272 ? -24.641 -14.108 12.035 1.00 86.38 272 ALA A O 1
ATOM 2217 N N . ASP A 1 273 ? -25.492 -15.478 13.592 1.00 85.38 273 ASP A N 1
ATOM 2218 C CA . ASP A 1 273 ? -25.088 -16.707 12.902 1.00 85.38 273 ASP A CA 1
ATOM 2219 C C . ASP A 1 273 ? -25.875 -16.918 11.603 1.00 85.38 273 ASP A C 1
ATOM 2221 O O . ASP A 1 273 ? -25.302 -17.326 10.595 1.00 85.38 273 ASP A O 1
ATOM 2225 N N . LEU A 1 274 ? -27.155 -16.542 11.579 1.00 84.25 274 LEU A N 1
ATOM 2226 C CA . LEU A 1 274 ? -27.970 -16.578 10.366 1.00 84.25 274 LEU A CA 1
ATOM 2227 C C . LEU A 1 274 ? -27.501 -15.559 9.317 1.00 84.25 274 LEU A C 1
ATOM 2229 O O . LEU A 1 274 ? -27.450 -15.891 8.136 1.00 84.25 274 LEU A O 1
ATOM 2233 N N . ILE A 1 275 ? -27.099 -14.354 9.736 1.00 85.25 275 ILE A N 1
ATOM 2234 C CA . ILE A 1 275 ? -26.484 -13.360 8.839 1.00 85.25 275 ILE A CA 1
ATOM 2235 C C . ILE A 1 275 ? -25.199 -13.926 8.225 1.00 85.25 275 ILE A C 1
ATOM 2237 O O . ILE A 1 275 ? -25.051 -13.906 7.008 1.00 85.25 275 ILE A O 1
ATOM 2241 N N . LYS A 1 276 ? -24.316 -14.529 9.035 1.00 87.31 276 LYS A N 1
ATOM 2242 C CA . LYS A 1 276 ? -23.089 -15.167 8.526 1.00 87.31 276 LYS A CA 1
ATOM 2243 C C . LYS A 1 276 ? -23.379 -16.289 7.526 1.00 87.31 276 LYS A C 1
ATOM 2245 O O . LYS A 1 276 ? -22.636 -16.433 6.562 1.00 87.31 276 LYS A O 1
ATOM 2250 N N . LEU A 1 277 ? -24.419 -17.096 7.752 1.00 85.31 277 LEU A N 1
ATOM 2251 C CA . LEU A 1 277 ? -24.822 -18.152 6.816 1.00 85.31 277 LEU A CA 1
ATOM 2252 C C . LEU A 1 277 ? -25.304 -17.569 5.481 1.00 85.31 277 LEU A C 1
ATOM 2254 O O . LEU A 1 277 ? -24.908 -18.055 4.425 1.00 85.31 277 LEU A O 1
ATOM 2258 N N . VAL A 1 278 ? -26.109 -16.502 5.513 1.00 85.19 278 VAL A N 1
ATOM 2259 C CA . VAL A 1 278 ? -26.556 -15.803 4.295 1.00 85.19 278 VAL A CA 1
ATOM 2260 C C . VAL A 1 278 ? -25.371 -15.211 3.531 1.00 85.19 278 VAL A C 1
ATOM 2262 O O . VAL A 1 278 ? -25.299 -15.378 2.314 1.00 85.19 278 VAL A O 1
ATOM 2265 N N . ASP A 1 279 ? -24.432 -14.583 4.240 1.00 85.50 279 ASP A N 1
ATOM 2266 C CA . ASP A 1 279 ? -23.258 -13.945 3.638 1.00 85.50 279 ASP A CA 1
ATOM 2267 C C . ASP A 1 279 ? -22.277 -14.965 3.031 1.00 85.50 279 ASP A C 1
ATOM 2269 O O . ASP A 1 279 ? -21.683 -14.700 1.986 1.00 85.50 279 ASP A O 1
ATOM 2273 N N . ASN A 1 280 ? -22.108 -16.137 3.656 1.00 87.06 280 ASN A N 1
ATOM 2274 C CA . ASN A 1 280 ? -21.107 -17.126 3.241 1.00 87.06 280 ASN A CA 1
ATOM 2275 C C . ASN A 1 280 ? -21.629 -18.180 2.249 1.00 87.06 280 ASN A C 1
ATOM 2277 O O . ASN A 1 280 ? -20.870 -18.633 1.395 1.00 87.06 280 ASN A O 1
ATOM 2281 N N . GLU A 1 281 ? -22.890 -18.610 2.361 1.00 79.94 281 GLU A N 1
ATOM 2282 C CA . GLU A 1 281 ? -23.395 -19.801 1.655 1.00 79.94 281 GLU A CA 1
ATOM 2283 C C . GLU A 1 281 ? -24.340 -19.482 0.483 1.00 79.94 281 GLU A C 1
ATOM 2285 O O . GLU A 1 281 ? -24.904 -20.393 -0.123 1.00 79.94 281 GLU A O 1
ATOM 2290 N N . ASN A 1 282 ? -24.509 -18.203 0.118 1.00 79.44 282 ASN A N 1
ATOM 2291 C CA . ASN A 1 282 ? -25.406 -17.773 -0.968 1.00 79.44 282 ASN A CA 1
ATOM 2292 C C . ASN A 1 282 ? -26.843 -18.323 -0.800 1.00 79.44 282 ASN A C 1
ATOM 2294 O O . ASN A 1 282 ? -27.564 -18.589 -1.768 1.00 79.44 282 ASN A O 1
ATOM 2298 N N . ILE A 1 283 ? -27.265 -18.523 0.453 1.00 84.06 283 ILE A N 1
ATOM 2299 C CA . ILE A 1 283 ? -28.589 -19.044 0.787 1.00 84.06 283 ILE A CA 1
ATOM 2300 C C . ILE A 1 283 ? -29.629 -18.005 0.375 1.00 84.06 283 ILE A C 1
ATOM 2302 O O . ILE A 1 283 ? -29.532 -16.826 0.717 1.00 84.06 283 ILE A O 1
ATOM 2306 N N . SER A 1 284 ? -30.670 -18.443 -0.339 1.00 84.19 284 SER A N 1
ATOM 2307 C CA . SER A 1 284 ? -31.763 -17.539 -0.699 1.00 84.19 284 SER A CA 1
ATOM 2308 C C . SER A 1 284 ? -32.410 -16.958 0.563 1.00 84.19 284 SER A C 1
ATOM 2310 O O . SER A 1 284 ? -32.710 -17.684 1.515 1.00 84.19 284 SER A O 1
ATOM 2312 N N . ILE A 1 285 ? -32.712 -15.658 0.540 1.00 80.56 285 ILE A N 1
ATOM 2313 C CA . ILE A 1 285 ? -33.357 -14.926 1.648 1.00 80.56 285 ILE A CA 1
ATOM 2314 C C . ILE A 1 285 ? -34.611 -15.658 2.159 1.00 80.56 285 ILE A C 1
ATOM 2316 O O . ILE A 1 285 ? -34.924 -15.640 3.348 1.00 80.56 285 ILE A O 1
ATOM 2320 N N . ARG A 1 286 ? -35.320 -16.360 1.266 1.00 81.62 286 ARG A N 1
ATOM 2321 C CA . ARG A 1 286 ? -36.528 -17.120 1.598 1.00 81.62 286 ARG A CA 1
ATOM 2322 C C . ARG A 1 286 ? -36.246 -18.335 2.486 1.00 81.62 286 ARG A C 1
ATOM 2324 O O . ARG A 1 286 ? -37.028 -18.592 3.394 1.00 81.62 286 ARG A O 1
ATOM 2331 N N . ALA A 1 287 ? -35.147 -19.051 2.255 1.00 81.56 287 ALA A N 1
ATOM 2332 C CA . ALA A 1 287 ? -34.735 -20.180 3.093 1.00 81.56 287 ALA A CA 1
ATOM 2333 C C . ALA A 1 287 ? -34.249 -19.702 4.471 1.00 81.56 287 ALA A C 1
ATOM 2335 O O . ALA A 1 287 ? -34.645 -20.263 5.491 1.00 81.56 287 ALA A O 1
ATOM 2336 N N . ALA A 1 288 ? -33.502 -18.595 4.503 1.00 80.00 288 ALA A N 1
ATOM 2337 C CA . ALA A 1 288 ? -33.092 -17.947 5.746 1.00 80.00 288 ALA A CA 1
ATOM 2338 C C . ALA A 1 288 ? -34.304 -17.498 6.586 1.00 80.00 288 ALA A C 1
ATOM 2340 O O . ALA A 1 288 ? -34.333 -17.706 7.796 1.00 80.00 288 ALA A O 1
ATOM 2341 N N . TYR A 1 289 ? -35.354 -16.962 5.952 1.00 81.62 289 TYR A N 1
ATOM 2342 C CA . TYR A 1 289 ? -36.586 -16.564 6.642 1.00 81.62 289 TYR A CA 1
ATOM 2343 C C . TYR A 1 289 ? -37.332 -17.744 7.287 1.00 81.62 289 TYR A C 1
ATOM 2345 O O . TYR A 1 289 ? -37.876 -17.595 8.379 1.00 81.62 289 TYR A O 1
ATOM 2353 N N . VAL A 1 290 ? -37.348 -18.917 6.641 1.00 85.06 290 VAL A N 1
ATOM 2354 C CA . VAL A 1 290 ? -37.971 -20.128 7.207 1.00 85.06 290 VAL A CA 1
ATOM 2355 C C . VAL A 1 290 ? -37.220 -20.582 8.460 1.00 85.06 290 VAL A C 1
ATOM 2357 O O . VAL A 1 290 ? -37.848 -20.738 9.502 1.00 85.06 290 VAL A O 1
ATOM 2360 N N . MET A 1 291 ? -35.885 -20.653 8.411 1.00 80.69 291 MET A N 1
ATOM 2361 C CA . MET A 1 291 ? -35.060 -20.986 9.586 1.00 80.69 291 MET A CA 1
ATOM 2362 C C . MET A 1 291 ? -35.260 -19.994 10.742 1.00 80.69 291 MET A C 1
ATOM 2364 O O . MET A 1 291 ? -35.290 -20.370 11.912 1.00 80.69 291 MET A O 1
ATOM 2368 N N . LEU A 1 292 ? -35.436 -18.710 10.422 1.00 80.88 292 LEU A N 1
ATOM 2369 C CA . LEU A 1 292 ? -35.662 -17.655 11.410 1.00 80.88 292 LEU A CA 1
ATOM 2370 C C . LEU A 1 292 ? -37.043 -17.777 12.070 1.00 80.88 292 LEU A C 1
ATOM 2372 O O . LEU A 1 292 ? -37.192 -17.487 13.258 1.00 80.88 292 LEU A O 1
ATOM 2376 N N . LYS A 1 293 ? -38.049 -18.232 11.316 1.00 83.19 293 LYS A N 1
ATOM 2377 C CA . LYS A 1 293 ? -39.398 -18.471 11.831 1.00 83.19 293 LYS A CA 1
ATOM 2378 C C . LYS A 1 293 ? -39.405 -19.599 12.864 1.00 83.19 293 LYS A C 1
ATOM 2380 O O . LYS A 1 293 ? -40.006 -19.406 13.919 1.00 83.19 293 LYS A O 1
ATOM 2385 N N . ASP A 1 294 ? -38.672 -20.679 12.606 1.00 77.19 294 ASP A N 1
ATOM 2386 C CA . ASP A 1 294 ? -38.557 -21.821 13.522 1.00 77.19 294 ASP A CA 1
ATOM 2387 C C . ASP A 1 294 ? -37.854 -21.416 14.833 1.00 77.19 294 ASP A C 1
ATOM 2389 O O . ASP A 1 294 ? -38.331 -21.701 15.933 1.00 77.19 294 ASP A O 1
ATOM 2393 N N . VAL A 1 295 ? -36.801 -20.591 14.738 1.00 73.50 295 VAL A N 1
ATOM 2394 C CA . VAL A 1 295 ? -36.116 -20.002 15.906 1.00 73.50 295 VAL A CA 1
ATOM 2395 C C . VAL A 1 295 ? -37.041 -19.115 16.753 1.00 73.50 295 VAL A C 1
ATOM 2397 O O . VAL A 1 295 ? -36.868 -19.021 17.973 1.00 73.50 295 VAL A O 1
ATOM 2400 N N . ILE A 1 296 ? -38.011 -18.440 16.132 1.00 74.44 296 ILE A N 1
ATOM 2401 C CA . ILE A 1 296 ? -38.984 -17.597 16.840 1.00 74.44 296 ILE A CA 1
ATOM 2402 C C . ILE A 1 296 ? -40.063 -18.449 17.522 1.00 74.44 296 ILE A C 1
ATOM 2404 O O . ILE A 1 296 ? -40.515 -18.079 18.608 1.00 74.44 296 ILE A O 1
ATOM 2408 N N . THR A 1 297 ? -40.482 -19.566 16.921 1.00 74.31 297 THR A N 1
ATOM 2409 C CA . THR A 1 297 ? -41.573 -20.400 17.449 1.00 74.31 297 THR A CA 1
ATOM 2410 C C . THR A 1 297 ? -41.162 -21.305 18.607 1.00 74.31 297 THR A C 1
ATOM 2412 O O . THR A 1 297 ? -41.958 -21.446 19.531 1.00 74.31 297 THR A O 1
ATOM 2415 N N . ASP A 1 298 ? -39.924 -21.807 18.640 1.00 63.97 298 ASP A N 1
ATOM 2416 C CA . ASP A 1 298 ? -39.451 -22.734 19.689 1.00 63.97 298 ASP A CA 1
ATOM 2417 C C . ASP A 1 298 ? -39.329 -22.110 21.096 1.00 63.97 298 ASP A C 1
ATOM 2419 O O . ASP A 1 298 ? -39.086 -22.809 22.072 1.00 63.97 298 ASP A O 1
ATOM 2423 N N . ASN A 1 299 ? -39.488 -20.788 21.241 1.00 59.66 299 ASN A N 1
ATOM 2424 C CA . ASN A 1 299 ? -39.241 -20.085 22.509 1.00 59.66 299 ASN A CA 1
ATOM 2425 C C . ASN A 1 299 ? -40.508 -19.654 23.265 1.00 59.66 299 ASN A C 1
ATOM 2427 O O . ASN A 1 299 ? -40.404 -18.912 24.243 1.00 59.66 299 ASN A O 1
ATOM 2431 N N . LYS A 1 300 ? -41.703 -20.095 22.847 1.00 58.03 300 LYS A N 1
ATOM 2432 C CA . LYS A 1 300 ? -42.947 -19.814 23.592 1.00 58.03 300 LYS A CA 1
ATOM 2433 C C . LYS A 1 300 ? -43.103 -20.631 24.882 1.00 58.03 300 LYS A C 1
ATOM 2435 O O . LYS A 1 300 ? -43.906 -20.233 25.721 1.00 58.03 300 LYS A O 1
ATOM 2440 N N . ASP A 1 301 ? -42.289 -21.667 25.080 1.00 55.91 301 ASP A N 1
ATOM 2441 C CA . ASP A 1 301 ? -42.429 -22.594 26.212 1.00 55.91 301 ASP A CA 1
ATOM 2442 C C . ASP A 1 301 ? -41.488 -22.303 27.398 1.00 55.91 301 ASP A C 1
ATOM 2444 O O . ASP A 1 301 ? -41.489 -23.031 28.383 1.00 55.91 301 ASP A O 1
ATOM 2448 N N . LEU A 1 302 ? -40.742 -21.190 27.391 1.00 55.56 302 LEU A N 1
ATOM 2449 C CA . LEU A 1 302 ? -39.809 -20.821 28.476 1.00 55.56 302 LEU A CA 1
ATOM 2450 C C . LEU A 1 302 ? -40.473 -20.422 29.815 1.00 55.56 302 LEU A C 1
ATOM 2452 O O . LEU A 1 302 ? -39.771 -20.033 30.745 1.00 55.56 302 LEU A O 1
ATOM 2456 N N . ASN A 1 303 ? -41.799 -20.536 29.933 1.00 53.31 303 ASN A N 1
ATOM 2457 C CA . ASN A 1 303 ? -42.510 -20.430 31.211 1.00 53.31 303 ASN A CA 1
ATOM 2458 C C . ASN A 1 303 ? -42.725 -21.792 31.898 1.00 53.31 303 ASN A C 1
ATOM 2460 O O . ASN A 1 303 ? -43.370 -21.830 32.944 1.00 53.31 303 ASN A O 1
ATOM 2464 N N . SER A 1 304 ? -42.220 -22.908 31.354 1.00 49.28 304 SER A N 1
ATOM 2465 C CA . SER A 1 304 ? -42.219 -24.170 32.096 1.00 49.28 304 SER A CA 1
ATOM 2466 C C . SER A 1 304 ? -41.163 -24.114 33.201 1.00 49.28 304 SER A C 1
ATOM 2468 O O . SER A 1 304 ? -39.961 -24.080 32.939 1.00 49.28 304 SER A O 1
ATOM 2470 N N . GLU A 1 305 ? -41.642 -24.062 34.440 1.00 51.50 305 GLU A N 1
ATOM 2471 C CA . GLU A 1 305 ? -40.885 -24.131 35.686 1.00 51.50 305 GLU A CA 1
ATOM 2472 C C . GLU A 1 305 ? -39.971 -25.369 35.737 1.00 51.50 305 GLU A C 1
ATOM 2474 O O . GLU A 1 305 ? -40.344 -26.405 36.283 1.00 51.50 305 GLU A O 1
ATOM 2479 N N . ASP A 1 306 ? -38.745 -25.266 35.225 1.00 45.69 306 ASP A N 1
ATOM 2480 C CA . ASP A 1 306 ? -37.714 -26.277 35.449 1.00 45.69 306 ASP A CA 1
ATOM 2481 C C . ASP A 1 306 ? -36.637 -25.755 36.402 1.00 45.69 306 ASP A C 1
ATOM 2483 O O . ASP A 1 306 ? -35.721 -25.012 36.057 1.00 45.69 306 ASP A O 1
ATOM 2487 N N . LYS A 1 307 ? -36.849 -26.157 37.658 1.00 47.38 307 LYS A N 1
ATOM 2488 C CA . LYS A 1 307 ? -35.884 -26.695 38.624 1.00 47.38 307 LYS A CA 1
ATOM 2489 C C . LYS A 1 307 ? -34.426 -26.274 38.443 1.00 47.38 307 LYS A C 1
ATOM 2491 O O . LYS A 1 307 ? -33.727 -26.702 37.532 1.00 47.38 307 LYS A O 1
ATOM 2496 N N . GLU A 1 308 ? -33.964 -25.562 39.466 1.00 47.94 308 GLU A N 1
ATOM 2497 C CA . GLU A 1 308 ? -32.576 -25.393 39.886 1.00 47.94 308 GLU A CA 1
ATOM 2498 C C . GLU A 1 308 ? -31.668 -26.581 39.515 1.00 47.94 308 GLU A C 1
ATOM 2500 O O . GLU A 1 308 ? -31.528 -27.552 40.259 1.00 47.94 308 GLU A O 1
ATOM 2505 N N . THR A 1 309 ? -30.957 -26.475 38.396 1.00 42.84 309 THR A N 1
ATOM 2506 C CA . THR A 1 309 ? -29.674 -27.158 38.240 1.00 42.84 309 THR A CA 1
ATOM 2507 C C . THR A 1 309 ? -28.577 -26.141 38.491 1.00 42.84 309 THR A C 1
ATOM 2509 O O . THR A 1 309 ? -28.130 -25.430 37.593 1.00 42.84 309 THR A O 1
ATOM 2512 N N . ASN A 1 310 ? -28.156 -26.080 39.755 1.00 46.97 310 ASN A N 1
ATOM 2513 C CA . ASN A 1 310 ? -26.896 -25.479 40.161 1.00 46.97 310 ASN A CA 1
ATOM 2514 C C . ASN A 1 310 ? -25.751 -26.229 39.488 1.00 46.97 310 ASN A C 1
ATOM 2516 O O . ASN A 1 310 ? -25.385 -27.345 39.851 1.00 46.97 310 ASN A O 1
ATOM 2520 N N . GLY A 1 311 ? -25.201 -25.586 38.480 1.00 53.31 311 GLY A N 1
ATOM 2521 C CA . GLY A 1 311 ? -24.071 -26.063 37.727 1.00 53.31 311 GLY A CA 1
ATOM 2522 C C . GLY A 1 311 ? -24.151 -25.378 36.389 1.00 53.31 311 GLY A C 1
ATOM 2523 O O . GLY A 1 311 ? -25.133 -25.548 35.684 1.00 53.31 311 GLY A O 1
ATOM 2524 N N . TRP A 1 312 ? -23.153 -24.566 36.083 1.00 39.94 312 TRP A N 1
ATOM 2525 C CA . TRP A 1 312 ? -22.488 -24.458 34.786 1.00 39.94 312 TRP A CA 1
ATOM 2526 C C . TRP A 1 312 ? -21.645 -23.191 34.837 1.00 39.94 312 TRP A C 1
ATOM 2528 O O . TRP A 1 312 ? -21.948 -22.153 34.262 1.00 39.94 312 TRP A O 1
ATOM 2538 N N . ASP A 1 313 ? -20.522 -23.343 35.528 1.00 47.97 313 ASP A N 1
ATOM 2539 C CA . ASP A 1 313 ? -19.335 -22.512 35.381 1.00 47.97 313 ASP A CA 1
ATOM 2540 C C . ASP A 1 313 ? -18.581 -22.953 34.108 1.00 47.97 313 ASP A C 1
ATOM 2542 O O . ASP A 1 313 ? -17.439 -23.415 34.128 1.00 47.97 313 ASP A O 1
ATOM 2546 N N . LYS A 1 314 ? -19.280 -22.929 32.966 1.00 47.09 314 LYS A N 1
ATOM 2547 C CA . LYS A 1 314 ? -18.689 -23.205 31.656 1.00 47.09 314 LYS A CA 1
ATOM 2548 C C . LYS A 1 314 ? -18.631 -21.907 30.878 1.00 47.09 314 LYS A C 1
ATOM 2550 O O . LYS A 1 314 ? -19.635 -21.431 30.361 1.00 47.09 314 LYS A O 1
ATOM 2555 N N . LYS A 1 315 ? -17.408 -21.378 30.831 1.00 48.75 315 LYS A N 1
ATOM 2556 C CA . LYS A 1 315 ? -16.864 -20.402 29.882 1.00 48.75 315 LYS A CA 1
ATOM 2557 C C . LYS A 1 315 ? -17.651 -20.353 28.567 1.00 48.75 315 LYS A C 1
ATOM 2559 O O . LYS A 1 315 ? -17.313 -21.039 27.608 1.00 48.75 315 LYS A O 1
ATOM 2564 N N . ASN A 1 316 ? -18.667 -19.500 28.516 1.00 41.59 316 ASN A N 1
ATOM 2565 C CA . ASN A 1 316 ? -19.149 -18.950 27.261 1.00 41.59 316 ASN A CA 1
ATOM 2566 C C . ASN A 1 316 ? -18.271 -17.740 26.953 1.00 41.59 316 ASN A C 1
ATOM 2568 O O . ASN A 1 316 ? -18.662 -16.592 27.163 1.00 41.59 316 ASN A O 1
ATOM 2572 N N . ASP A 1 317 ? -17.069 -18.028 26.454 1.00 42.53 317 ASP A N 1
ATOM 2573 C CA . ASP A 1 317 ? -16.271 -17.072 25.695 1.00 42.53 317 ASP A CA 1
ATOM 2574 C C . ASP A 1 317 ? -17.000 -16.834 24.365 1.00 42.53 317 ASP A C 1
ATOM 2576 O O . ASP A 1 317 ? -16.646 -17.348 23.305 1.00 42.53 317 ASP A O 1
ATOM 2580 N N . CYS A 1 318 ? -18.091 -16.070 24.433 1.00 39.72 318 CYS A N 1
ATOM 2581 C CA . CYS A 1 318 ? -18.658 -15.432 23.264 1.00 39.72 318 CYS A CA 1
ATOM 2582 C C . CYS A 1 318 ? -17.607 -14.418 22.824 1.00 39.72 318 CYS A C 1
ATOM 2584 O O . CYS A 1 318 ? -17.484 -13.354 23.430 1.00 39.72 318 CYS A O 1
ATOM 2586 N N . TYR A 1 319 ? -16.794 -14.812 21.842 1.00 43.56 319 TYR A N 1
ATOM 2587 C CA . TYR A 1 319 ? -15.785 -13.985 21.198 1.00 43.56 319 TYR A CA 1
ATOM 2588 C C . TYR A 1 319 ? -16.344 -12.575 20.989 1.00 43.56 319 TYR A C 1
ATOM 2590 O O . TYR A 1 319 ? -17.137 -12.331 20.080 1.00 43.56 319 TYR A O 1
ATOM 2598 N N . MET A 1 320 ? -15.931 -11.647 21.855 1.00 37.72 320 MET A N 1
ATOM 2599 C CA . MET A 1 320 ? -16.025 -10.221 21.594 1.00 37.72 320 MET A CA 1
ATOM 2600 C C . MET A 1 320 ? -15.243 -10.005 20.306 1.00 37.72 320 MET A C 1
ATOM 2602 O O . MET A 1 320 ? -14.011 -10.087 20.302 1.00 37.72 320 MET A O 1
ATOM 2606 N N . MET A 1 321 ? -15.965 -9.811 19.202 1.00 41.94 321 MET A N 1
ATOM 2607 C CA . MET A 1 321 ? -15.369 -9.329 17.969 1.00 41.94 321 MET A CA 1
ATOM 2608 C C . MET A 1 321 ? -14.671 -8.016 18.308 1.00 41.94 321 MET A C 1
ATOM 2610 O O . MET A 1 321 ? -15.313 -7.010 18.605 1.00 41.94 321 MET A O 1
ATOM 2614 N N . LYS A 1 322 ? -13.339 -8.061 18.319 1.00 40.41 322 LYS A N 1
ATOM 2615 C CA . LYS A 1 322 ? -12.506 -6.873 18.199 1.00 40.41 322 LYS A CA 1
ATOM 2616 C C . LYS A 1 322 ? -12.776 -6.321 16.802 1.00 40.41 322 LYS A C 1
ATOM 2618 O O . LYS A 1 322 ? -12.281 -6.889 15.830 1.00 40.41 322 LYS A O 1
ATOM 2623 N N . TYR A 1 323 ? -13.625 -5.304 16.731 1.00 44.72 323 TYR A N 1
ATOM 2624 C CA . TYR A 1 323 ? -13.698 -4.416 15.577 1.00 44.72 323 TYR A CA 1
ATOM 2625 C C . TYR A 1 323 ? -12.473 -3.500 15.559 1.00 44.72 323 TYR A C 1
ATOM 2627 O O . TYR A 1 323 ? -12.026 -3.103 16.662 1.00 44.72 323 TYR A O 1
#

Foldseek 3Di:
DDDDDDDDDDDDDDDDDDDDDDDDDDDDDDDDDDDDDDDDDDDPDPPPPPPCPVVVVVVVVVVVPPPPPPPPPPPPPPPDDDDDDDPDPDDDDDPPPPPPPDDPPPPPVVVVVVVVVVVLVVQLVVDDDPVVSVVSVVVVLVVVLVVDPPCNVVSVVVVVVVVVVVVVVVVVVVVVVVVVVVVVVVVVVVVVVVVVVVVVVVVVVVVVVVVVVVVVVVVVVVVVVVVVVPPPPPVDPVVVVVVVVVVVVVVVVVVVVVVVVVVVVVLVVVVVVLVVCCVPVVDPPVVSVVVNVVVVPVPPPVPPDDDDPPDDPDDPCPPPPPD

Radius of gyration: 48.48 Å; chains: 1; bounding box: 97×72×150 Å

pLDDT: mean 70.97, std 21.87, range [36.06, 98.25]

InterPro domains:
  IPR032755 Translin-associated factor X-interacting protein 1, N-terminal [PF15739] (121-220)

Sequence (323 aa):
MSKQVKKGLVHSNHASVLPQNYDSTTIIDKNIKRKGSRKIFLSTSPNVKNNTLSLQYLQEIKKKTCIEASKGCKKILNDFPSSTSYFDKSRMSSISLINSEYTYQKDAKKGKKRVEIEDMMKKINLESDQNKKIDSFKDILDEIIAQSKSYGPILAIIKQEFERVIADQSYTIQEHQKRIHILDSENKQLESKINNLSDKIKDLVLQLNQAENKLVEMTSNLLNLNNIERGNFEQSKENWDKALQQNRVYEEMLKESTVKINYYKNKYCKLADLIKLVDNENISIRAAYVMLKDVITDNKDLNSEDKETNGWDKKNDCYMMKY

Organism: NCBI:txid5963